Protein 4BJJ (pdb70)

Secondary structure (DSSP, 8-state):
-EE--S-EEEEEEESS--SSHHHHHHTTT-HHHHHHHHHHHHH-GGG---EE-S-TT-TT---EEPEEE----EEEEEETTTTEEEEEEEEEEEEE-TTSGGG---/--B--EEEEEEEESSTT----TT-EEEEE-TTSSS-EEEETTEEEEEEEE--SSEEEEEE-S---EEE-S-EEEEEEE----S--

Nearest PDB structures (foldseek):
  4bjj-assembly1_A  TM=1.010E+00  e=3.260E-22  Schizosaccharomyces pombe
  6ywy-assembly1_M  TM=6.286E-01  e=6.650E+00  Neurospora crassa
  7oar-assembly1_A  TM=3.385E-01  e=3.057E+00  Thermus oshimai
  7bil-assembly1_A  TM=3.012E-01  e=1.942E+00  Thermus oshimai JL-2
  4bjj-assembly1_B  TM=1.012E+00  e=4.076E-16  Schizosaccharomyces pombe

Structure (mmCIF, N/CA/C/O backbone):
data_4BJJ
#
_entry.id   4BJJ
#
_cell.length_a   85.245
_cell.length_b   85.245
_cell.length_c   154.108
_cell.angle_alpha   90.00
_cell.angle_beta   90.00
_cell.angle_gamma   120.00
#
_symmetry.space_group_name_H-M   'P 63 2 2'
#
loop_
_entity.id
_entity.type
_entity.pdbx_description
1 polymer 'TRANSCRIPTION FACTOR TAU SUBUNIT SFC1'
2 polymer 'TRANSCRIPTION FACTOR TAU SUBUNIT SFC7'
3 non-polymer 'MERCURY (II) ION'
4 water water
#
loop_
_atom_site.group_PDB
_atom_site.id
_atom_site.type_symbol
_atom_site.label_atom_id
_atom_site.label_alt_id
_atom_site.label_comp_id
_atom_site.label_asym_id
_atom_site.label_entity_id
_atom_site.label_seq_id
_atom_site.pdbx_PDB_ins_code
_atom_site.Cartn_x
_atom_site.Cartn_y
_atom_site.Cartn_z
_atom_site.occupancy
_atom_site.B_iso_or_equiv
_atom_site.auth_seq_id
_atom_site.auth_comp_id
_atom_site.auth_asym_id
_atom_site.auth_atom_id
_atom_site.pdbx_PDB_model_num
ATOM 1 N N . SER A 1 5 ? 7.324 20.904 5.468 1.00 73.90 3 SER A N 1
ATOM 2 C CA . SER A 1 5 ? 7.891 21.339 6.741 1.00 76.22 3 SER A CA 1
ATOM 3 C C . SER A 1 5 ? 7.537 20.397 7.889 1.00 81.54 3 SER A C 1
ATOM 4 O O . SER A 1 5 ? 6.721 19.477 7.751 1.00 86.06 3 SER A O 1
ATOM 11 N N . LEU A 1 6 ? 8.144 20.674 9.036 1.00 78.31 4 LEU A N 1
ATOM 12 C CA . LEU A 1 6 ? 8.102 19.795 10.186 1.00 65.55 4 LEU A CA 1
ATOM 13 C C . LEU A 1 6 ? 8.484 20.647 11.368 1.00 58.96 4 LEU A C 1
ATOM 14 O O . LEU A 1 6 ? 9.237 21.593 11.220 1.00 66.11 4 LEU A O 1
ATOM 30 N N . LYS A 1 7 ? 7.961 20.341 12.541 1.00 51.88 5 LYS A N 1
ATOM 31 C CA . LYS A 1 7 ? 8.333 21.098 13.728 1.00 54.32 5 LYS A CA 1
ATOM 32 C C . LYS A 1 7 ? 9.378 20.342 14.548 1.00 49.20 5 LYS A C 1
ATOM 33 O O . LYS A 1 7 ? 9.291 19.133 14.675 1.00 48.54 5 LYS A O 1
ATOM 52 N N . ILE A 1 8 ? 10.378 21.053 15.072 1.00 51.65 6 ILE A N 1
ATOM 53 C CA . ILE A 1 8 ? 11.398 20.453 15.955 1.00 45.18 6 ILE A CA 1
ATOM 54 C C . ILE A 1 8 ? 10.729 19.815 17.167 1.00 45.92 6 ILE A C 1
ATOM 55 O O . ILE A 1 8 ? 9.957 20.463 17.879 1.00 47.88 6 ILE A O 1
ATOM 71 N N . SER A 1 9 ? 11.055 18.548 17.399 1.00 50.59 7 SER A N 1
ATOM 72 C CA . SER A 1 9 ? 10.497 17.771 18.502 1.00 48.23 7 SER A CA 1
ATOM 73 C C . SER A 1 9 ? 10.989 18.180 19.899 1.00 51.06 7 SER A C 1
ATOM 74 O O . SER A 1 9 ? 11.781 19.111 20.065 1.00 56.79 7 SER A O 1
ATOM 82 N N . ASP A 1 10 ? 10.473 17.447 20.884 1.00 49.52 8 ASP A N 1
ATOM 83 C CA . ASP A 1 10 ? 10.795 17.565 22.307 1.00 54.18 8 ASP A CA 1
ATOM 84 C C . ASP A 1 10 ? 11.986 16.749 22.733 1.00 49.38 8 ASP A C 1
ATOM 85 O O . ASP A 1 10 ? 12.484 16.917 23.832 1.00 50.71 8 ASP A O 1
ATOM 94 N N . ASN A 1 11 ? 12.394 15.814 21.899 1.00 45.11 9 ASN A N 1
ATOM 95 C CA . ASN A 1 11 ? 13.464 14.919 22.266 1.00 45.80 9 ASN A CA 1
ATOM 96 C C . ASN A 1 11 ? 14.766 15.686 22.397 1.00 48.09 9 ASN A C 1
ATOM 97 O O . ASN A 1 11 ? 15.026 16.630 21.647 1.00 46.76 9 ASN A O 1
ATOM 108 N N . GLU A 1 12 ? 15.587 15.268 23.348 1.00 42.47 10 GLU A N 1
ATOM 109 C CA . GLU A 1 12 ? 16.856 15.912 23.579 1.00 38.31 10 GLU A CA 1
ATOM 110 C C . GLU A 1 12 ? 17.979 14.903 23.760 1.00 41.41 10 GLU A C 1
ATOM 111 O O . GLU A 1 12 ? 17.754 13.767 24.158 1.00 42.31 10 GLU A O 1
ATOM 123 N N . TYR A 1 13 ? 19.201 15.332 23.453 1.00 41.84 11 TYR A N 1
ATOM 124 C CA . TYR A 1 13 ? 20.361 14.454 23.513 1.00 37.34 11 TYR A CA 1
ATOM 125 C C . TYR A 1 13 ? 21.574 15.165 24.071 1.00 35.11 11 TYR A C 1
ATOM 126 O O . TYR A 1 13 ? 21.647 16.394 24.046 1.00 29.42 11 TYR A O 1
ATOM 144 N N . ALA A 1 14 ? 22.536 14.372 24.540 1.00 34.26 12 ALA A N 1
ATOM 145 C CA . ALA A 1 14 ? 23.888 14.863 24.789 1.00 38.95 12 ALA A CA 1
ATOM 146 C C . ALA A 1 14 ? 24.831 14.367 23.697 1.00 39.18 12 ALA A C 1
ATOM 147 O O . ALA A 1 14 ? 24.639 13.297 23.134 1.00 37.97 12 ALA A O 1
ATOM 154 N N . LEU A 1 15 ? 25.884 15.115 23.429 1.00 39.40 13 LEU A N 1
ATOM 155 C CA . LEU A 1 15 ? 26.777 14.749 22.338 1.00 39.15 13 LEU A CA 1
ATOM 156 C C . LEU A 1 15 ? 28.186 14.691 22.860 1.00 35.66 13 LEU A C 1
ATOM 157 O O . LEU A 1 15 ? 28.636 15.603 23.511 1.00 37.98 13 LEU A O 1
ATOM 173 N N . ILE A 1 16 ? 28.868 13.595 22.573 1.00 33.35 14 ILE A N 1
ATOM 174 C CA . ILE A 1 16 ? 30.249 13.434 22.934 1.00 33.53 14 ILE A CA 1
ATOM 175 C C . ILE A 1 16 ? 31.105 13.486 21.679 1.00 33.48 14 ILE A C 1
ATOM 176 O O . ILE A 1 16 ? 31.014 12.616 20.821 1.00 36.53 14 ILE A O 1
ATOM 192 N N . GLU A 1 17 ? 31.952 14.500 21.578 1.00 35.81 15 GLU A N 1
ATOM 193 C CA . GLU A 1 17 ? 32.851 14.623 20.425 1.00 35.39 15 GLU A CA 1
ATOM 194 C C . GLU A 1 17 ? 34.182 13.950 20.711 1.00 38.96 15 GLU A C 1
ATOM 195 O O . GLU A 1 17 ? 35.114 14.571 21.207 1.00 39.80 15 GLU A O 1
ATOM 207 N N . HIS A 1 18 ? 34.257 12.671 20.364 1.00 38.88 16 HIS A N 1
ATOM 208 C CA . HIS A 1 18 ? 35.415 11.830 20.632 1.00 37.52 16 HIS A CA 1
ATOM 209 C C . HIS A 1 18 ? 36.427 11.969 19.469 1.00 44.44 16 HIS A C 1
ATOM 210 O O . HIS A 1 18 ? 36.043 12.120 18.316 1.00 47.16 16 HIS A O 1
ATOM 225 N N . PRO A 1 19 ? 37.730 11.960 19.766 1.00 44.51 17 PRO A N 1
ATOM 226 C CA . PRO A 1 19 ? 38.741 12.206 18.722 1.00 43.36 17 PRO A CA 1
ATOM 227 C C . PRO A 1 19 ? 39.287 10.964 18.035 1.00 47.12 17 PRO A C 1
ATOM 228 O O . PRO A 1 19 ? 39.993 11.075 17.040 1.00 50.68 17 PRO A O 1
ATOM 239 N N . GLY A 1 20 ? 39.004 9.799 18.594 1.00 49.95 18 GLY A N 1
ATOM 240 C CA . GLY A 1 20 ? 39.333 8.526 17.965 1.00 48.23 18 GLY A CA 1
ATOM 241 C C . GLY A 1 20 ? 38.219 7.809 17.211 1.00 45.41 18 GLY A C 1
ATOM 242 O O . GLY A 1 20 ? 37.283 8.418 16.739 1.00 44.70 18 GLY A O 1
ATOM 246 N N . PHE A 1 21 ? 38.336 6.489 17.124 1.00 45.94 19 PHE A N 1
ATOM 247 C CA . PHE A 1 21 ? 37.569 5.715 16.168 1.00 49.55 19 PHE A CA 1
ATOM 248 C C . PHE A 1 21 ? 37.009 4.440 16.736 1.00 53.47 19 PHE A C 1
ATOM 249 O O . PHE A 1 21 ? 37.612 3.792 17.594 1.00 51.25 19 PHE A O 1
ATOM 266 N N . ALA A 1 22 ? 35.845 4.078 16.220 1.00 54.45 20 ALA A N 1
ATOM 267 C CA . ALA A 1 22 ? 35.061 2.983 16.770 1.00 63.11 20 ALA A CA 1
ATOM 268 C C . ALA A 1 22 ? 35.290 1.609 16.114 1.00 69.89 20 ALA A C 1
ATOM 269 O O . ALA A 1 22 ? 34.400 0.770 16.157 1.00 77.56 20 ALA A O 1
ATOM 276 N N . ASN A 1 23 ? 36.469 1.354 15.548 1.00 65.87 21 ASN A N 1
ATOM 277 C CA . ASN A 1 23 ? 36.700 0.082 14.849 1.00 72.98 21 ASN A CA 1
ATOM 278 C C . ASN A 1 23 ? 36.568 -1.087 15.819 1.00 73.20 21 ASN A C 1
ATOM 279 O O . ASN A 1 23 ? 36.034 -2.142 15.468 1.00 76.50 21 ASN A O 1
ATOM 290 N N . ASN A 1 24 ? 37.054 -0.871 17.039 1.00 61.13 22 ASN A N 1
ATOM 291 C CA . ASN A 1 24 ? 36.897 -1.811 18.130 1.00 59.05 22 ASN A CA 1
ATOM 292 C C . ASN A 1 24 ? 35.941 -1.202 19.156 1.00 61.37 22 ASN A C 1
ATOM 293 O O . ASN A 1 24 ? 36.357 -0.439 20.028 1.00 62.98 22 ASN A O 1
ATOM 304 N N . LYS A 1 25 ? 34.665 -1.547 19.041 1.00 64.14 23 LYS A N 1
ATOM 305 C CA . LYS A 1 25 ? 33.598 -0.892 19.794 1.00 69.37 23 LYS A CA 1
ATOM 306 C C . LYS A 1 25 ? 33.824 -0.909 21.306 1.00 65.71 23 LYS A C 1
ATOM 307 O O . LYS A 1 25 ? 33.709 0.126 21.980 1.00 58.68 23 LYS A O 1
ATOM 326 N N . ASP A 1 26 ? 34.148 -2.088 21.822 1.00 66.63 24 ASP A N 1
ATOM 327 C CA . ASP A 1 26 ? 34.386 -2.264 23.241 1.00 59.82 24 ASP A CA 1
ATOM 328 C C . ASP A 1 26 ? 35.542 -1.396 23.712 1.00 61.30 24 ASP A C 1
ATOM 329 O O . ASP A 1 26 ? 35.400 -0.638 24.669 1.00 65.55 24 ASP A O 1
ATOM 338 N N . ALA A 1 27 ? 36.678 -1.494 23.030 1.00 64.03 25 ALA A N 1
ATOM 339 C CA . ALA A 1 27 ? 37.819 -0.637 23.334 1.00 58.07 25 ALA A CA 1
ATOM 340 C C . ALA A 1 27 ? 37.422 0.824 23.234 1.00 57.31 25 ALA A C 1
ATOM 341 O O . ALA A 1 27 ? 37.810 1.625 24.073 1.00 56.55 25 ALA A O 1
ATOM 348 N N . PHE A 1 28 ? 36.637 1.154 22.209 1.00 48.00 26 PHE A N 1
ATOM 349 C CA . PHE A 1 28 ? 36.231 2.526 21.967 1.00 44.16 26 PHE A CA 1
ATOM 350 C C . PHE A 1 28 ? 35.424 3.086 23.128 1.00 47.71 26 PHE A C 1
ATOM 351 O O . PHE A 1 28 ? 35.735 4.162 23.615 1.00 45.53 26 PHE A O 1
ATOM 368 N N . PHE A 1 29 ? 34.394 2.364 23.559 1.00 52.55 27 PHE A N 1
ATOM 369 C CA . PHE A 1 29 ? 33.548 2.806 24.666 1.00 51.14 27 PHE A CA 1
ATOM 370 C C . PHE A 1 29 ? 34.309 2.820 25.973 1.00 49.00 27 PHE A C 1
ATOM 371 O O . PHE A 1 29 ? 34.046 3.633 26.852 1.00 50.76 27 PHE A O 1
ATOM 388 N N . GLN A 1 30 ? 35.246 1.901 26.092 1.00 41.64 28 GLN A N 1
ATOM 389 C CA . GLN A 1 30 ? 36.065 1.810 27.279 1.00 40.40 28 GLN A CA 1
ATOM 390 C C . GLN A 1 30 ? 36.937 3.063 27.474 1.00 45.41 28 GLN A C 1
ATOM 391 O O . GLN A 1 30 ? 37.255 3.427 28.621 1.00 46.19 28 GLN A O 1
ATOM 405 N N . THR A 1 31 ? 37.272 3.769 26.386 1.00 43.52 29 THR A N 1
ATOM 406 C CA . THR A 1 31 ? 38.105 4.969 26.528 1.00 43.46 29 THR A CA 1
ATOM 407 C C . THR A 1 31 ? 37.415 6.058 27.354 1.00 39.94 29 THR A C 1
ATOM 408 O O . THR A 1 31 ? 38.067 6.990 27.848 1.00 40.87 29 THR A O 1
ATOM 419 N N . LEU A 1 32 ? 36.096 5.940 27.464 1.00 39.03 30 LEU A N 1
ATOM 420 C CA . LEU A 1 32 ? 35.274 6.868 28.237 1.00 38.40 30 LEU A CA 1
ATOM 421 C C . LEU A 1 32 ? 34.772 6.194 29.508 1.00 42.90 30 LEU A C 1
ATOM 422 O O . LEU A 1 32 ? 33.956 6.743 30.221 1.00 49.45 30 LEU A O 1
ATOM 438 N N . GLY A 1 33 ? 35.264 4.991 29.772 1.00 49.09 31 GLY A N 1
ATOM 439 C CA . GLY A 1 33 ? 34.963 4.296 31.001 1.00 47.17 31 GLY A CA 1
ATOM 440 C C . GLY A 1 33 ? 33.912 3.227 30.840 1.00 51.74 31 GLY A C 1
ATOM 441 O O . GLY A 1 33 ? 33.481 2.633 31.823 1.00 52.64 31 GLY A O 1
ATOM 445 N N . GLY A 1 34 ? 33.489 2.983 29.604 1.00 50.71 32 GLY A N 1
ATOM 446 C CA . GLY A 1 34 ? 32.481 1.969 29.323 1.00 46.70 32 GLY A CA 1
ATOM 447 C C . GLY A 1 34 ? 31.108 2.564 29.078 1.00 49.68 32 GLY A C 1
ATOM 448 O O . GLY A 1 34 ? 30.895 3.752 29.287 1.00 54.25 32 GLY A O 1
ATOM 452 N N . VAL A 1 35 ? 30.178 1.733 28.621 1.00 49.47 33 VAL A N 1
ATOM 453 C CA . VAL A 1 35 ? 28.866 2.200 28.218 1.00 51.29 33 VAL A CA 1
ATOM 454 C C . VAL A 1 35 ? 28.108 2.802 29.393 1.00 59.53 33 VAL A C 1
ATOM 455 O O . VAL A 1 35 ? 27.400 3.796 29.234 1.00 65.11 33 VAL A O 1
ATOM 468 N N . GLN A 1 36 ? 28.261 2.212 30.573 1.00 56.63 34 GLN A N 1
ATOM 469 C CA . GLN A 1 36 ? 27.522 2.692 31.734 1.00 62.29 34 GLN A CA 1
ATOM 470 C C . GLN A 1 36 ? 28.047 4.027 32.186 1.00 51.32 34 GLN A C 1
ATOM 471 O O . GLN A 1 36 ? 27.296 4.880 32.608 1.00 52.94 34 GLN A O 1
ATOM 485 N N . SER A 1 37 ? 29.346 4.208 32.081 1.00 47.21 35 SER A N 1
ATOM 486 C CA . SER A 1 37 ? 29.962 5.479 32.428 1.00 47.13 35 SER A CA 1
ATOM 487 C C . SER A 1 37 ? 29.469 6.604 31.483 1.00 48.49 35 SER A C 1
ATOM 488 O O . SER A 1 37 ? 29.251 7.744 31.907 1.00 46.36 35 SER A O 1
ATOM 496 N N . ILE A 1 38 ? 29.259 6.268 30.210 1.00 48.00 36 ILE A N 1
ATOM 497 C CA . ILE A 1 38 ? 28.753 7.222 29.221 1.00 43.20 36 ILE A CA 1
ATOM 498 C C . ILE A 1 38 ? 27.330 7.657 29.557 1.00 42.41 36 ILE A C 1
ATOM 499 O O . ILE A 1 38 ? 27.002 8.836 29.516 1.00 41.52 36 ILE A O 1
ATOM 515 N N . GLN A 1 39 ? 26.496 6.693 29.908 1.00 39.66 37 GLN A N 1
ATOM 516 C CA . GLN A 1 39 ? 25.116 6.963 30.315 1.00 43.58 37 GLN A CA 1
ATOM 517 C C . GLN A 1 39 ? 24.994 7.744 31.634 1.00 44.28 37 GLN A C 1
ATOM 518 O O . GLN A 1 39 ? 24.140 8.606 31.793 1.00 49.39 37 GLN A O 1
ATOM 532 N N . LYS A 1 40 ? 25.872 7.451 32.567 1.00 40.11 38 LYS A N 1
ATOM 533 C CA . LYS A 1 40 ? 25.951 8.194 33.809 1.00 43.00 38 LYS A CA 1
ATOM 534 C C . LYS A 1 40 ? 26.338 9.643 33.502 1.00 38.13 38 LYS A C 1
ATOM 535 O O . LYS A 1 40 ? 25.730 10.565 34.000 1.00 37.23 38 LYS A O 1
ATOM 554 N N . ALA A 1 41 ? 27.343 9.834 32.652 1.00 41.37 39 ALA A N 1
ATOM 555 C CA . ALA A 1 41 ? 27.749 11.174 32.233 1.00 38.82 39 ALA A CA 1
ATOM 556 C C . ALA A 1 41 ? 26.621 11.944 31.538 1.00 41.55 39 ALA A C 1
ATOM 557 O O . ALA A 1 41 ? 26.378 13.107 31.849 1.00 45.78 39 ALA A O 1
ATOM 564 N N . CYS A 1 42 ? 25.885 11.298 30.651 1.00 43.58 40 CYS A N 1
ATOM 565 C CA . CYS A 1 42 ? 24.754 11.972 30.012 1.00 42.63 40 CYS A CA 1
ATOM 566 C C . CYS A 1 42 ? 23.624 12.306 31.000 1.00 41.20 40 CYS A C 1
ATOM 567 O O . CYS A 1 42 ? 23.040 13.393 30.951 1.00 41.65 40 CYS A O 1
ATOM 574 N N . GLN A 1 43 ? 23.276 11.370 31.860 1.00 35.42 41 GLN A N 1
ATOM 575 C CA . GLN A 1 43 ? 22.245 11.617 32.829 1.00 36.29 41 GLN A CA 1
ATOM 576 C C . GLN A 1 43 ? 22.590 12.823 33.774 1.00 45.39 41 GLN A C 1
ATOM 577 O O . GLN A 1 43 ? 21.726 13.648 34.078 1.00 49.91 41 GLN A O 1
ATOM 591 N N . THR A 1 44 ? 23.826 12.904 34.257 1.00 37.69 42 THR A N 1
ATOM 592 C CA . THR A 1 44 ? 24.236 14.037 35.074 1.00 36.68 42 THR A CA 1
ATOM 593 C C . THR A 1 44 ? 24.063 15.345 34.306 1.00 50.96 42 THR A C 1
ATOM 594 O O . THR A 1 44 ? 23.634 16.350 34.879 1.00 47.39 42 THR A O 1
ATOM 605 N N . SER A 1 45 ? 24.378 15.330 33.005 1.00 47.20 43 SER A N 1
ATOM 606 C CA . SER A 1 45 ? 24.306 16.563 32.208 1.00 41.84 43 SER A CA 1
ATOM 607 C C . SER A 1 45 ? 22.882 17.121 32.137 1.00 42.44 43 SER A C 1
ATOM 608 O O . SER A 1 45 ? 22.696 18.336 31.975 1.00 45.03 43 SER A O 1
ATOM 616 N N . PHE A 1 46 ? 21.888 16.250 32.314 1.00 39.96 44 PHE A N 1
ATOM 617 C CA . PHE A 1 46 ? 20.490 16.662 32.297 1.00 40.88 44 PHE A CA 1
ATOM 618 C C . PHE A 1 46 ? 19.912 16.931 33.679 1.00 50.42 44 PHE A C 1
ATOM 619 O O . PHE A 1 46 ? 19.061 17.798 33.839 1.00 53.68 44 PHE A O 1
ATOM 636 N N . GLN A 1 47 ? 20.383 16.196 34.674 1.00 50.39 45 GLN A N 1
ATOM 637 C CA . GLN A 1 47 ? 19.912 16.371 36.032 1.00 46.62 45 GLN A CA 1
ATOM 638 C C . GLN A 1 47 ? 20.588 17.518 36.738 1.00 47.74 45 GLN A C 1
ATOM 639 O O . GLN A 1 47 ? 19.954 18.218 37.521 1.00 49.27 45 GLN A O 1
ATOM 653 N N . ASN A 1 48 ? 21.869 17.704 36.449 1.00 47.13 46 ASN A N 1
ATOM 654 C CA . ASN A 1 48 ? 22.673 18.725 37.088 1.00 44.80 46 ASN A CA 1
ATOM 655 C C . ASN A 1 48 ? 23.768 19.246 36.136 1.00 48.82 46 ASN A C 1
ATOM 656 O O . ASN A 1 48 ? 24.955 19.000 36.341 1.00 43.07 46 ASN A O 1
ATOM 667 N N . PRO A 1 49 ? 23.363 19.983 35.086 1.00 52.47 47 PRO A N 1
ATOM 668 C CA . PRO A 1 49 ? 24.255 20.435 33.995 1.00 53.59 47 PRO A CA 1
ATOM 669 C C . PRO A 1 49 ? 25.618 20.986 34.447 1.00 47.93 47 PRO A C 1
ATOM 670 O O . PRO A 1 49 ? 26.653 20.616 33.900 1.00 48.99 47 PRO A O 1
ATOM 681 N N . ALA A 1 50 ? 25.607 21.835 35.460 1.00 45.53 48 ALA A N 1
ATOM 682 C CA . ALA A 1 50 ? 26.816 22.463 35.969 1.00 43.64 48 ALA A CA 1
ATOM 683 C C . ALA A 1 50 ? 27.888 21.482 36.461 1.00 45.24 48 ALA A C 1
ATOM 684 O O . ALA A 1 50 ? 29.059 21.842 36.584 1.00 47.69 48 ALA A O 1
ATOM 691 N N . ALA A 1 51 ? 27.473 20.256 36.761 1.00 44.35 49 ALA A N 1
ATOM 692 C CA . ALA A 1 51 ? 28.341 19.234 37.341 1.00 38.95 49 ALA A CA 1
ATOM 693 C C . ALA A 1 51 ? 28.841 18.226 36.315 1.00 42.68 49 ALA A C 1
ATOM 694 O O . ALA A 1 51 ? 29.635 17.341 36.650 1.00 44.90 49 ALA A O 1
ATOM 701 N N . ALA A 1 52 ? 28.340 18.338 35.089 1.00 50.28 50 ALA A N 1
ATOM 702 C CA . ALA A 1 52 ? 28.661 17.396 34.024 1.00 47.19 50 ALA A CA 1
ATOM 703 C C . ALA A 1 52 ? 30.159 17.220 33.860 1.00 41.87 50 ALA A C 1
ATOM 704 O O . ALA A 1 52 ? 30.917 18.164 33.920 1.00 44.76 50 ALA A O 1
ATOM 711 N N . LEU A 1 53 ? 30.559 15.991 33.607 1.00 44.94 51 LEU A N 1
ATOM 712 C CA . LEU A 1 53 ? 31.949 15.598 33.696 1.00 46.62 51 LEU A CA 1
ATOM 713 C C . LEU A 1 53 ? 32.133 14.308 32.891 1.00 40.26 51 LEU A C 1
ATOM 714 O O . LEU A 1 53 ? 31.316 13.407 32.943 1.00 39.88 51 LEU A O 1
ATOM 730 N N . LEU A 1 54 ? 33.233 14.208 32.173 1.00 44.63 52 LEU A N 1
ATOM 731 C CA . LEU A 1 54 ? 33.563 12.981 31.485 1.00 40.04 52 LEU A CA 1
ATOM 732 C C . LEU A 1 54 ? 35.057 12.965 31.205 1.00 42.32 52 LEU A C 1
ATOM 733 O O . LEU A 1 54 ? 35.652 13.977 30.853 1.00 44.11 52 LEU A O 1
ATOM 749 N N . GLU A 1 55 ? 35.649 11.793 31.344 1.00 39.79 53 GLU A N 1
ATOM 750 C CA . GLU A 1 55 ? 37.081 11.632 31.220 1.00 41.12 53 GLU A CA 1
ATOM 751 C C . GLU A 1 55 ? 37.450 10.680 30.059 1.00 41.14 53 GLU A C 1
ATOM 752 O O . GLU A 1 55 ? 36.795 9.670 29.843 1.00 38.09 53 GLU A O 1
ATOM 764 N N . LEU A 1 56 ? 38.491 11.033 29.309 1.00 39.40 54 LEU A N 1
ATOM 765 C CA . LEU A 1 56 ? 38.923 10.249 28.160 1.00 37.80 54 LEU A CA 1
ATOM 766 C C . LEU A 1 56 ? 40.315 9.671 28.375 1.00 42.63 54 LEU A C 1
ATOM 767 O O . LEU A 1 56 ? 41.268 10.371 28.762 1.00 42.87 54 LEU A O 1
ATOM 783 N N . ASN A 1 57 ? 40.412 8.381 28.105 1.00 41.47 55 ASN A N 1
ATOM 784 C CA . ASN A 1 57 ? 41.667 7.650 28.213 1.00 42.49 55 ASN A CA 1
ATOM 785 C C . ASN A 1 57 ? 41.914 6.801 26.960 1.00 42.99 55 ASN A C 1
ATOM 786 O O . ASN A 1 57 ? 41.458 5.662 26.872 1.00 45.69 55 ASN A O 1
ATOM 797 N N . LEU A 1 58 ? 42.618 7.371 25.990 1.00 42.92 56 LEU A N 1
ATOM 798 C CA . LEU A 1 58 ? 42.861 6.708 24.705 1.00 41.68 56 LEU A CA 1
ATOM 799 C C . LEU A 1 58 ? 43.896 5.601 24.740 1.00 46.36 56 LEU A C 1
ATOM 800 O O . LEU A 1 58 ? 43.847 4.692 23.917 1.00 51.21 56 LEU A O 1
ATOM 816 N N . ARG A 1 59 ? 44.847 5.689 25.667 1.00 46.19 57 ARG A N 1
ATOM 817 C CA . ARG A 1 59 ? 45.922 4.713 25.764 1.00 34.97 57 ARG A CA 1
ATOM 818 C C . ARG A 1 59 ? 46.018 4.145 27.178 1.00 37.93 57 ARG A C 1
ATOM 819 O O . ARG A 1 59 ? 46.946 4.467 27.898 1.00 35.02 57 ARG A O 1
ATOM 840 N N . PRO A 1 60 ? 45.079 3.258 27.550 1.00 39.40 58 PRO A N 1
ATOM 841 C CA . PRO A 1 60 ? 44.957 2.670 28.899 1.00 39.19 58 PRO A CA 1
ATOM 842 C C . PRO A 1 60 ? 46.199 1.931 29.437 1.00 46.40 58 PRO A C 1
ATOM 843 O O . PRO A 1 60 ? 46.467 2.033 30.629 1.00 47.47 58 PRO A O 1
ATOM 854 N N . LYS A 1 61 ? 46.933 1.210 28.597 1.00 47.98 59 LYS A N 1
ATOM 855 C CA . LYS A 1 61 ? 48.111 0.454 29.040 1.00 41.88 59 LYS A CA 1
ATOM 856 C C . LYS A 1 61 ? 49.454 1.211 28.969 1.00 47.29 59 LYS A C 1
ATOM 857 O O . LYS A 1 61 ? 50.516 0.607 29.076 1.00 51.14 59 LYS A O 1
ATOM 876 N N . ASP A 1 62 ? 49.415 2.529 28.800 1.00 43.49 60 ASP A N 1
ATOM 877 C CA . ASP A 1 62 ? 50.630 3.316 28.588 1.00 37.60 60 ASP A CA 1
ATOM 878 C C . ASP A 1 62 ? 50.871 4.260 29.779 1.00 40.17 60 ASP A C 1
ATOM 879 O O . ASP A 1 62 ? 50.153 5.236 29.941 1.00 43.17 60 ASP A O 1
ATOM 888 N N . LYS A 1 63 ? 51.898 4.000 30.580 1.00 40.87 61 LYS A N 1
ATOM 889 C CA . LYS A 1 63 ? 52.132 4.797 31.802 1.00 42.22 61 LYS A CA 1
ATOM 890 C C . LYS A 1 63 ? 52.411 6.297 31.593 1.00 40.53 61 LYS A C 1
ATOM 891 O O . LYS A 1 63 ? 52.346 7.076 32.526 1.00 4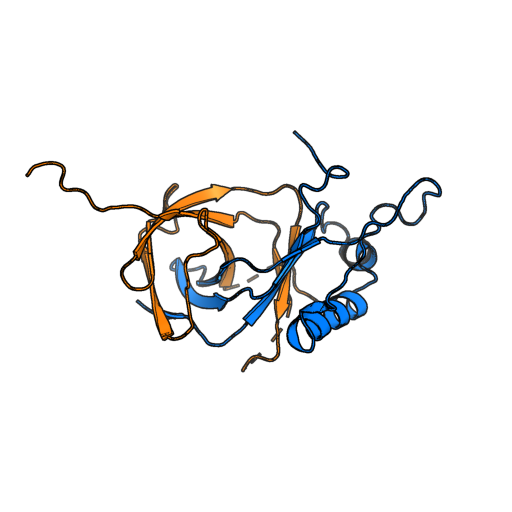6.00 61 LYS A O 1
ATOM 910 N N . TYR A 1 64 ? 52.752 6.713 30.389 1.00 39.80 62 TYR A N 1
ATOM 911 C CA . TYR A 1 64 ? 52.973 8.139 30.140 1.00 41.59 62 TYR A CA 1
ATOM 912 C C . TYR A 1 64 ? 51.691 8.866 29.753 1.00 42.90 62 TYR A C 1
ATOM 913 O O . TYR A 1 64 ? 51.703 10.088 29.616 1.00 40.85 62 TYR A O 1
ATOM 931 N N . HIS A 1 65 ? 50.587 8.133 29.589 1.00 38.06 63 HIS A N 1
ATOM 932 C CA . HIS A 1 65 ? 49.350 8.752 29.123 1.00 41.09 63 HIS A CA 1
ATOM 933 C C . HIS A 1 65 ? 48.597 9.477 30.226 1.00 43.13 63 HIS A C 1
ATOM 934 O O . HIS A 1 65 ? 48.361 8.908 31.273 1.00 47.87 63 HIS A O 1
ATOM 949 N N . HIS A 1 66 ? 48.235 10.735 29.973 1.00 51.4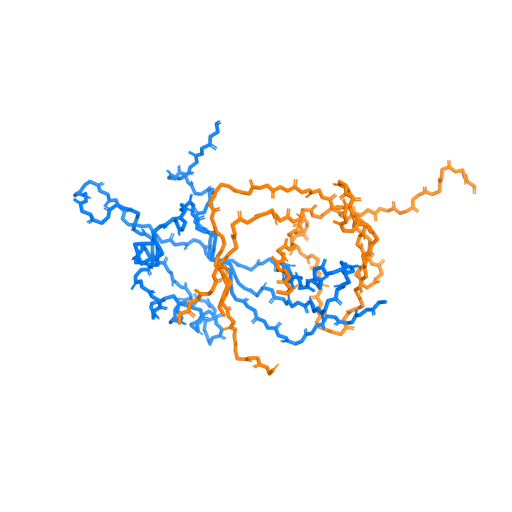4 64 HIS A N 1
ATOM 950 C CA . HIS A 1 66 ? 47.431 11.551 30.899 1.00 57.72 64 HIS A CA 1
ATOM 951 C C . HIS A 1 66 ? 45.948 11.505 30.479 1.00 53.05 64 HIS A C 1
ATOM 952 O O . HIS A 1 66 ? 45.579 12.143 29.509 1.00 47.79 64 HIS A O 1
ATOM 967 N N . PRO A 1 67 ? 45.094 10.758 31.197 1.00 48.86 65 PRO A N 1
ATOM 968 C CA . PRO A 1 67 ? 43.645 10.940 31.005 1.00 43.98 65 PRO A CA 1
ATOM 969 C C . PRO A 1 67 ? 43.189 12.412 31.017 1.00 43.79 65 PRO A C 1
ATOM 970 O O . PRO A 1 67 ? 43.714 13.234 31.747 1.00 44.84 65 PRO A O 1
ATOM 981 N N . VAL A 1 68 ? 42.203 12.732 30.191 1.00 45.01 66 VAL A N 1
ATOM 982 C CA . VAL A 1 68 ? 41.808 14.111 29.958 1.00 42.65 66 VAL A CA 1
ATOM 983 C C . VAL A 1 68 ? 40.326 14.284 30.260 1.00 42.63 66 VAL A C 1
ATOM 984 O O . VAL A 1 68 ? 39.514 13.447 29.885 1.00 47.60 66 VAL A O 1
ATOM 997 N N . GLN A 1 69 ? 39.982 15.397 30.895 1.00 37.32 67 GLN A N 1
ATOM 998 C CA . GLN A 1 69 ? 38.593 15.770 31.135 1.00 37.44 67 GLN A CA 1
ATOM 999 C C . GLN A 1 69 ? 38.025 16.584 29.972 1.00 41.93 67 GLN A C 1
ATOM 1000 O O . GLN A 1 69 ? 38.704 17.450 29.428 1.00 45.53 67 GLN A O 1
ATOM 1014 N N . ALA A 1 70 ? 36.785 16.299 29.583 1.00 39.81 68 ALA A N 1
ATOM 1015 C CA . ALA A 1 70 ? 36.113 17.068 28.549 1.00 39.38 68 ALA A CA 1
ATOM 1016 C C . ALA A 1 70 ? 35.812 18.468 29.007 1.00 43.28 68 ALA A C 1
ATOM 1017 O O . ALA A 1 70 ? 35.506 18.690 30.167 1.00 42.99 68 ALA A O 1
ATOM 1024 N N . ARG A 1 71 ? 35.846 19.391 28.059 1.00 40.09 69 ARG A N 1
ATOM 1025 C CA . ARG A 1 71 ? 35.213 20.672 28.203 1.00 44.49 69 ARG A CA 1
ATOM 1026 C C . ARG A 1 71 ? 33.744 20.475 27.860 1.00 43.63 69 ARG A C 1
ATOM 1027 O O . ARG A 1 71 ? 33.411 19.915 26.829 1.00 46.69 69 ARG A O 1
ATOM 1048 N N . VAL A 1 72 ? 32.868 20.925 28.750 1.00 41.33 70 VAL A N 1
ATOM 1049 C CA . VAL A 1 72 ? 31.444 20.733 28.585 1.00 40.42 70 VAL A CA 1
ATOM 1050 C C . VAL A 1 72 ? 30.810 22.063 28.209 1.00 45.24 70 VAL A C 1
ATOM 1051 O O . VAL A 1 72 ? 31.081 23.087 28.841 1.00 44.17 70 VAL A O 1
ATOM 1064 N N . GLN A 1 73 ? 29.980 22.056 27.173 1.00 34.28 71 GLN A N 1
ATOM 1065 C CA . GLN A 1 73 ? 29.339 23.279 26.766 1.00 35.02 71 GLN A CA 1
ATOM 1066 C C . GLN A 1 73 ? 28.017 23.008 26.073 1.00 32.58 71 GLN A C 1
ATOM 1067 O O . GLN A 1 73 ? 27.749 21.896 25.648 1.00 35.71 71 GLN A O 1
ATOM 1081 N N . SER A 1 74 ? 27.166 24.020 26.000 1.00 37.19 72 SER A N 1
ATOM 1082 C CA . SER A 1 74 ? 25.987 23.924 25.146 1.00 37.01 72 SER A CA 1
ATOM 1083 C C . SER A 1 74 ? 26.174 24.845 23.956 1.00 41.89 72 SER A C 1
ATOM 1084 O O . SER A 1 74 ? 26.805 25.893 24.060 1.00 41.39 72 SER A O 1
ATOM 1092 N N . ARG A 1 75 ? 25.638 24.415 22.820 1.00 43.41 73 ARG A N 1
ATOM 1093 C CA . ARG A 1 75 ? 25.566 25.226 21.615 1.00 39.87 73 ARG A CA 1
ATOM 1094 C C . ARG A 1 75 ? 24.121 25.147 21.235 1.00 40.34 73 ARG A C 1
ATOM 1095 O O . ARG A 1 75 ? 23.274 25.061 22.112 1.00 39.37 73 ARG A O 1
ATOM 1116 N N . ASN A 1 76 ? 23.827 25.180 19.940 1.00 40.18 74 ASN A N 1
ATOM 1117 C CA . ASN A 1 76 ? 22.471 25.024 19.471 1.00 33.29 74 ASN A CA 1
ATOM 1118 C C . ASN A 1 76 ? 22.412 23.943 18.419 1.00 39.93 74 ASN A C 1
ATOM 1119 O O . ASN A 1 76 ? 21.686 24.049 17.431 1.00 43.23 74 ASN A O 1
ATOM 1130 N N . ASP A 1 77 ? 23.169 22.879 18.646 1.00 38.89 75 ASP A N 1
ATOM 1131 C CA . ASP A 1 77 ? 23.257 21.819 17.667 1.00 38.87 75 ASP A CA 1
ATOM 1132 C C . ASP A 1 77 ? 21.946 21.048 17.612 1.00 40.83 75 ASP A C 1
ATOM 1133 O O . ASP A 1 77 ? 21.211 20.941 18.603 1.00 37.50 75 ASP A O 1
ATOM 1142 N N . LEU A 1 78 ? 21.674 20.483 16.445 1.00 35.95 76 LEU A N 1
ATOM 1143 C CA . LEU A 1 78 ? 20.475 19.707 16.250 1.00 33.66 76 LEU A CA 1
ATOM 1144 C C . LEU A 1 78 ? 20.856 18.355 15.739 1.00 33.07 76 LEU A C 1
ATOM 1145 O O . LEU A 1 78 ? 21.884 18.190 15.097 1.00 40.43 76 LEU A O 1
ATOM 1161 N N . LEU A 1 79 ? 20.019 17.384 16.046 1.00 33.94 77 LEU A N 1
ATOM 1162 C CA . LEU A 1 79 ? 20.187 16.054 15.539 1.00 39.29 77 LEU A CA 1
ATOM 1163 C C . LEU A 1 79 ? 19.049 15.807 14.547 1.00 43.04 77 LEU A C 1
ATOM 1164 O O . LEU A 1 79 ? 17.881 15.907 14.896 1.00 42.32 77 LEU A O 1
ATOM 1180 N N . VAL A 1 80 ? 19.408 15.476 13.316 1.00 37.53 78 VAL A N 1
ATOM 1181 C CA . VAL A 1 80 ? 18.435 15.412 12.240 1.00 39.08 78 VAL A CA 1
ATOM 1182 C C . VAL A 1 80 ? 18.375 14.005 11.699 1.00 44.96 78 VAL A C 1
ATOM 1183 O O . VAL A 1 80 ? 19.365 13.464 11.198 1.00 52.29 78 VAL A O 1
ATOM 1196 N N . THR A 1 81 ? 17.197 13.409 11.829 1.00 43.12 79 THR A N 1
ATOM 1197 C CA . THR A 1 81 ? 16.966 12.052 11.373 1.00 47.38 79 THR A CA 1
ATOM 1198 C C . THR A 1 81 ? 16.280 12.094 10.008 1.00 56.10 79 THR A C 1
ATOM 1199 O O . THR A 1 81 ? 15.205 12.675 9.874 1.00 58.40 79 THR A O 1
ATOM 1210 N N . ILE A 1 82 ? 16.914 11.489 8.999 1.00 57.09 80 ILE A N 1
ATOM 1211 C CA . ILE A 1 82 ? 16.350 11.460 7.656 1.00 59.84 80 ILE A CA 1
ATOM 1212 C C . ILE A 1 82 ? 16.110 10.027 7.192 1.00 68.72 80 ILE A C 1
ATOM 1213 O O . ILE A 1 82 ? 16.925 9.126 7.432 1.00 65.48 80 ILE A O 1
ATOM 1229 N N . LYS A 1 83 ? 14.955 9.829 6.557 1.00 76.15 81 LYS A N 1
ATOM 1230 C CA . LYS A 1 83 ? 14.582 8.539 5.984 1.00 78.02 81 LYS A CA 1
ATOM 1231 C C . LYS A 1 83 ? 15.408 8.330 4.733 1.00 73.01 81 LYS A C 1
ATOM 1232 O O . LYS A 1 83 ? 15.350 9.118 3.797 1.00 69.81 81 LYS A O 1
ATOM 1251 N N . LYS A 1 84 ? 16.199 7.269 4.740 1.00 76.10 82 LYS A N 1
ATOM 1252 C CA . LYS A 1 84 ? 17.242 7.091 3.742 1.00 84.68 82 LYS A CA 1
ATOM 1253 C C . LYS A 1 84 ? 16.684 6.961 2.304 1.00 93.62 82 LYS A C 1
ATOM 1254 O O . LYS A 1 84 ? 17.344 7.373 1.345 1.00 91.91 82 LYS A O 1
ATOM 1273 N N . MET A 1 85 ? 15.466 6.432 2.159 1.00 97.81 83 MET A N 1
ATOM 1274 C CA . MET A 1 85 ? 14.904 6.168 0.830 1.00 100.47 83 MET A CA 1
ATOM 1275 C C . MET A 1 85 ? 14.595 7.440 0.027 1.00 98.47 83 MET A C 1
ATOM 1276 O O . MET A 1 85 ? 14.984 7.534 -1.132 1.00 101.83 83 MET A O 1
ATOM 1290 N N . ASP A 1 86 ? 13.925 8.414 0.641 1.00 88.36 84 ASP A N 1
ATOM 1291 C CA . ASP A 1 86 ? 13.477 9.623 -0.059 1.00 84.83 84 ASP A CA 1
ATOM 1292 C C . ASP A 1 86 ? 14.179 10.884 0.463 1.00 77.96 84 ASP A C 1
ATOM 1293 O O . ASP A 1 86 ? 13.844 12.005 0.062 1.00 70.78 84 ASP A O 1
ATOM 1302 N N . ASN A 1 87 ? 15.160 10.686 1.345 1.00 74.77 85 ASN A N 1
ATOM 1303 C CA . ASN A 1 87 ? 15.852 11.782 2.024 1.00 69.17 85 ASN A CA 1
ATOM 1304 C C . ASN A 1 87 ? 14.913 12.783 2.703 1.00 66.94 85 ASN A C 1
ATOM 1305 O O . ASN A 1 87 ? 15.223 13.966 2.793 1.00 69.60 85 ASN A O 1
ATOM 1316 N N . SER A 1 88 ? 13.769 12.307 3.178 1.00 60.95 86 SER A N 1
ATOM 1317 C CA . SER A 1 88 ? 12.827 13.163 3.906 1.00 63.87 86 SER A CA 1
ATOM 1318 C C . SER A 1 88 ? 13.196 13.255 5.388 1.00 61.60 86 SER A C 1
ATOM 1319 O O . SER A 1 88 ? 13.681 12.286 5.964 1.00 59.42 86 SER A O 1
ATOM 1327 N N . VAL A 1 89 ? 12.942 14.412 5.994 1.00 57.60 87 VAL A N 1
ATOM 1328 C CA . VAL A 1 89 ? 13.233 14.614 7.409 1.00 55.51 87 VAL A CA 1
ATOM 1329 C C . VAL A 1 89 ? 12.186 13.954 8.281 1.00 56.28 87 VAL A C 1
ATOM 1330 O O . VAL A 1 89 ? 11.038 14.369 8.305 1.00 60.59 87 VAL A O 1
ATOM 1343 N N . GLN A 1 90 ? 12.609 12.930 9.011 1.00 52.24 88 GLN A N 1
ATOM 1344 C CA . GLN A 1 90 ? 11.740 12.180 9.904 1.00 56.46 88 GLN A CA 1
ATOM 1345 C C . GLN A 1 90 ? 11.646 12.840 11.302 1.00 60.01 88 GLN A C 1
ATOM 1346 O O . GLN A 1 90 ? 10.594 12.832 11.953 1.00 62.67 88 GLN A O 1
ATOM 1360 N N . ASN A 1 91 ? 12.752 13.407 11.769 1.00 57.24 89 ASN A N 1
ATOM 1361 C CA . ASN A 1 91 ? 12.787 13.998 13.103 1.00 50.83 89 ASN A CA 1
ATOM 1362 C C . ASN A 1 91 ? 13.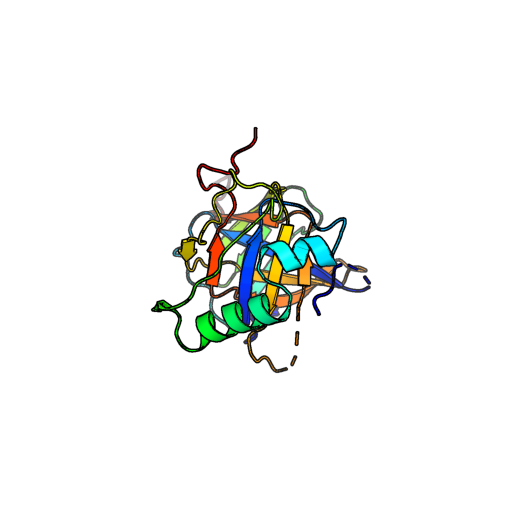935 14.998 13.260 1.00 46.99 89 ASN A C 1
ATOM 1363 O O . ASN A 1 91 ? 15.035 14.827 12.695 1.00 42.84 89 ASN A O 1
ATOM 1374 N N . VAL A 1 92 ? 13.662 16.057 14.012 1.00 44.92 90 VAL A N 1
ATOM 1375 C CA . VAL A 1 92 ? 14.704 16.980 14.454 1.00 44.76 90 VAL A CA 1
ATOM 1376 C C . VAL A 1 92 ? 14.666 17.106 15.971 1.00 43.32 90 VAL A C 1
ATOM 1377 O O . VAL A 1 92 ? 13.615 17.338 16.534 1.00 45.91 90 VAL A O 1
ATOM 1390 N N . SER A 1 93 ? 15.827 16.979 16.616 1.00 48.70 91 SER A N 1
ATOM 1391 C CA . SER A 1 93 ? 15.940 17.044 18.077 1.00 50.14 91 SER A CA 1
ATOM 1392 C C . SER A 1 93 ? 17.105 17.934 18.505 1.00 47.97 91 SER A C 1
ATOM 1393 O O . SER A 1 93 ? 18.089 18.060 17.793 1.00 47.94 91 SER A O 1
ATOM 1401 N N . ARG A 1 94 ? 16.991 18.539 19.679 1.00 40.12 92 ARG A N 1
ATOM 1402 C CA . ARG A 1 94 ? 18.065 19.376 20.180 1.00 38.65 92 ARG A CA 1
ATOM 1403 C C . ARG A 1 94 ? 19.136 18.559 20.918 1.00 38.02 92 ARG A C 1
ATOM 1404 O O . ARG A 1 94 ? 18.842 17.630 21.640 1.00 38.73 92 ARG A O 1
ATOM 1425 N N . ILE A 1 95 ? 20.387 18.899 20.651 1.00 40.70 93 ILE A N 1
ATOM 1426 C CA . ILE A 1 95 ? 21.519 18.417 21.390 1.00 38.56 93 ILE A CA 1
ATOM 1427 C C . ILE A 1 95 ? 21.755 19.523 22.449 1.00 43.29 93 ILE A C 1
ATOM 1428 O O . ILE A 1 95 ? 22.186 20.632 22.123 1.00 37.87 93 ILE A O 1
ATOM 1444 N N . ARG A 1 96 ? 21.442 19.230 23.710 1.00 46.39 94 ARG A N 1
ATOM 1445 C CA . ARG A 1 96 ? 21.452 20.260 24.753 1.00 42.15 94 ARG A CA 1
ATOM 1446 C C . ARG A 1 96 ? 22.825 20.463 25.371 1.00 38.25 94 ARG A C 1
ATOM 1447 O O . ARG A 1 96 ? 23.112 21.548 25.852 1.00 37.38 94 ARG A O 1
ATOM 1468 N N . GLN A 1 97 ? 23.656 19.430 25.366 1.00 36.32 95 GLN A N 1
ATOM 1469 C CA . GLN A 1 97 ? 25.023 19.544 25.862 1.00 32.50 95 GLN A CA 1
ATOM 1470 C C . GLN A 1 97 ? 26.044 18.751 25.050 1.00 31.55 95 GLN A C 1
ATOM 1471 O O . GLN A 1 97 ? 25.746 17.713 24.472 1.00 35.64 95 GLN A O 1
ATOM 1485 N N . VAL A 1 98 ? 27.268 19.257 25.040 1.00 31.12 96 VAL A N 1
ATOM 1486 C CA . VAL A 1 98 ? 28.343 18.662 24.283 1.00 35.62 96 VAL A CA 1
ATOM 1487 C C . VAL A 1 98 ? 29.539 18.442 25.185 1.00 34.47 96 VAL A C 1
ATOM 1488 O O . VAL A 1 98 ? 29.930 19.338 25.916 1.00 33.11 96 VAL A O 1
ATOM 1501 N N . PHE A 1 99 ? 30.113 17.250 25.120 1.00 36.97 97 PHE A N 1
ATOM 1502 C CA . PHE A 1 99 ? 31.418 16.976 25.709 1.00 37.30 97 PHE A CA 1
ATOM 1503 C C . PHE A 1 99 ? 32.464 17.060 24.591 1.00 36.85 97 PHE A C 1
ATOM 1504 O O . PHE A 1 99 ? 32.476 16.252 23.654 1.00 36.95 97 PHE A O 1
ATOM 1521 N N . LEU A 1 100 ? 33.318 18.064 24.698 1.00 31.64 98 LEU A N 1
ATOM 1522 C CA . LEU A 1 100 ? 34.285 18.407 23.664 1.00 33.86 98 LEU A CA 1
ATOM 1523 C C . LEU A 1 100 ? 35.644 17.825 23.993 1.00 40.05 98 LEU A C 1
ATOM 1524 O O . LEU A 1 100 ? 36.338 18.291 24.893 1.00 44.06 98 LEU A O 1
ATOM 1540 N N . PHE A 1 101 ? 36.007 16.788 23.258 1.00 50.00 99 PHE A N 1
ATOM 1541 C CA . PHE A 1 101 ? 37.333 16.224 23.345 1.00 47.68 99 PHE A CA 1
ATOM 1542 C C . PHE A 1 101 ? 38.168 16.603 22.122 1.00 54.64 99 PHE A C 1
ATOM 1543 O O . PHE A 1 101 ? 39.363 16.806 22.256 1.00 58.77 99 PHE A O 1
ATOM 1560 N N . ARG A 1 102 ? 37.557 16.699 20.936 1.00 59.97 100 ARG A N 1
ATOM 1561 C CA . ARG A 1 102 ? 38.304 17.163 19.751 1.00 60.86 100 ARG A CA 1
ATOM 1562 C C . ARG A 1 102 ? 38.692 18.606 19.923 1.00 73.07 100 ARG A C 1
ATOM 1563 O O . ARG A 1 102 ? 37.997 19.357 20.602 1.00 82.95 100 ARG A O 1
ATOM 1584 N N . ASP A 1 103 ? 39.821 18.973 19.339 1.00 90.16 101 ASP A N 1
ATOM 1585 C CA . ASP A 1 103 ? 40.256 20.368 19.280 1.00 113.22 101 ASP A CA 1
ATOM 1586 C C . ASP A 1 103 ? 40.890 20.893 20.579 1.00 114.15 101 ASP A C 1
ATOM 1587 O O . ASP A 1 103 ? 41.321 22.048 20.649 1.00 114.48 101 ASP A O 1
ATOM 1596 N N . MET A 1 104 ? 40.957 20.053 21.603 1.00 91.71 102 MET A N 1
ATOM 1597 C CA . MET A 1 104 ? 41.817 20.364 22.725 1.00 77.30 102 MET A CA 1
ATOM 1598 C C . MET A 1 104 ? 43.231 20.151 22.191 1.00 81.38 102 MET A C 1
ATOM 1599 O O . MET A 1 104 ? 43.411 19.449 21.192 1.00 79.72 102 MET A O 1
ATOM 1613 N N . ALA A 1 105 ? 44.222 20.761 22.837 1.00 95.30 103 ALA A N 1
ATOM 1614 C CA . ALA A 1 105 ? 45.599 20.741 22.342 1.00 97.05 103 ALA A CA 1
ATOM 1615 C C . ALA A 1 105 ? 46.130 19.325 22.110 1.00 96.84 103 ALA A C 1
ATOM 1616 O O . ALA A 1 105 ? 46.964 19.124 21.228 1.00 97.32 103 ALA A O 1
ATOM 1623 N N . ASP A 1 106 ? 45.636 18.353 22.884 1.00 86.25 104 ASP A N 1
ATOM 1624 C CA . ASP A 1 106 ? 46.166 16.974 22.859 1.00 83.26 104 ASP A CA 1
ATOM 1625 C C . ASP A 1 106 ? 45.931 16.223 21.548 1.00 83.29 104 ASP A C 1
ATOM 1626 O O . ASP A 1 106 ? 46.801 15.470 21.084 1.00 78.39 104 ASP A O 1
ATOM 1635 N N . PHE A 1 107 ? 44.753 16.441 20.964 1.00 83.95 105 PHE A N 1
ATOM 1636 C CA . PHE A 1 107 ? 44.267 15.632 19.854 1.00 78.46 105 PHE A CA 1
ATOM 1637 C C . PHE A 1 107 ? 44.249 16.346 18.495 1.00 74.59 105 PHE A C 1
ATOM 1638 O O . PHE A 1 107 ? 43.557 15.911 17.576 1.00 70.93 105 PHE A O 1
ATOM 1655 N N . GLN A 1 108 ? 45.017 17.422 18.353 1.00 78.13 106 GLN A N 1
ATOM 1656 C CA . GLN A 1 108 ? 45.009 18.164 17.107 1.00 89.56 106 GLN A CA 1
ATOM 1657 C C . GLN A 1 108 ? 45.784 17.405 16.018 1.00 95.67 106 GLN A C 1
ATOM 1658 O O . GLN A 1 108 ? 46.848 16.826 16.279 1.00 92.86 106 GLN A O 1
ATOM 1672 N N . TYR A 1 109 ? 45.233 17.417 14.800 1.00 101.69 107 TYR A N 1
ATOM 1673 C CA . TYR A 1 109 ? 45.772 16.639 13.688 1.00 100.86 107 TYR A CA 1
ATOM 1674 C C . TYR A 1 109 ? 45.434 17.299 12.342 1.00 102.28 107 TYR A C 1
ATOM 1675 O O . TYR A 1 109 ? 44.270 17.521 12.026 1.00 96.25 107 TYR A O 1
ATOM 1693 N N . SER A 1 110 ? 46.460 17.613 11.558 1.00 101.80 108 SER A N 1
ATOM 1694 C CA . SER A 1 110 ? 46.280 18.299 10.282 1.00 106.42 108 SER A CA 1
ATOM 1695 C C . SER A 1 110 ? 47.337 17.876 9.272 1.00 107.23 108 SER A C 1
ATOM 1696 O O . SER A 1 110 ? 47.014 17.375 8.198 1.00 104.66 108 SER A O 1
ATOM 1704 N N . SER B 2 6 ? 23.530 -0.948 25.047 1.00 91.72 7 SER B N 1
ATOM 1705 C CA . SER B 2 6 ? 24.704 -0.317 24.467 1.00 88.56 7 SER B CA 1
ATOM 1706 C C . SER B 2 6 ? 24.246 0.733 23.490 1.00 99.40 7 SER B C 1
ATOM 1707 O O . SER B 2 6 ? 23.086 1.140 23.509 1.00 99.59 7 SER B O 1
ATOM 1714 N N . LEU B 2 7 ? 25.168 1.173 22.637 1.00 102.63 8 LEU B N 1
ATOM 1715 C CA . LEU B 2 7 ? 24.888 2.208 21.648 1.00 103.47 8 LEU B CA 1
ATOM 1716 C C . LEU B 2 7 ? 25.174 1.673 20.245 1.00 100.57 8 LEU B C 1
ATOM 1717 O O . LEU B 2 7 ? 26.101 0.881 20.048 1.00 101.14 8 LEU B O 1
ATOM 1733 N N . GLU B 2 8 ? 24.378 2.131 19.283 1.00 86.46 9 GLU B N 1
ATOM 1734 C CA . GLU B 2 8 ? 24.353 1.574 17.928 1.00 86.50 9 GLU B CA 1
ATOM 1735 C C . GLU B 2 8 ? 25.151 2.374 16.882 1.00 87.77 9 GLU B C 1
ATOM 1736 O O . GLU B 2 8 ? 24.984 3.590 16.742 1.00 73.58 9 GLU B O 1
ATOM 1748 N N . THR B 2 9 ? 25.990 1.669 16.123 1.00 91.04 10 THR B N 1
ATOM 1749 C CA . THR B 2 9 ? 26.724 2.265 14.997 1.00 92.01 10 THR B CA 1
ATOM 1750 C C . THR B 2 9 ? 25.994 2.068 13.652 1.00 80.12 10 THR B C 1
ATOM 1751 O O . THR B 2 9 ? 24.796 1.752 13.601 1.00 71.58 10 THR B O 1
ATOM 1762 N N . ASP B 2 13 ? 17.531 1.742 8.099 1.00 67.27 14 ASP B N 1
ATOM 1763 C CA . ASP B 2 13 ? 16.512 2.506 7.371 1.00 79.82 14 ASP B CA 1
ATOM 1764 C C . ASP B 2 13 ? 16.723 4.024 7.424 1.00 80.93 14 ASP B C 1
ATOM 1765 O O . ASP B 2 13 ? 16.728 4.676 6.380 1.00 78.28 14 ASP B O 1
ATOM 1773 N N . VAL B 2 14 ? 16.874 4.581 8.627 1.00 80.84 15 VAL B N 1
ATOM 1774 C CA . VAL B 2 14 ? 17.091 6.026 8.782 1.00 70.51 15 VAL B CA 1
ATOM 1775 C C . VAL B 2 14 ? 18.536 6.374 9.108 1.00 65.60 15 VAL B C 1
ATOM 1776 O O . VAL B 2 14 ? 19.253 5.582 9.713 1.00 66.35 15 VAL B O 1
ATOM 1789 N N . GLU B 2 15 ? 18.940 7.572 8.698 1.00 60.03 16 GLU B N 1
ATOM 1790 C CA . GLU B 2 15 ? 20.265 8.106 8.990 1.00 67.21 16 GLU B CA 1
ATOM 1791 C C . GLU B 2 15 ? 20.160 9.265 9.996 1.00 62.23 16 GLU B C 1
ATOM 1792 O O . GLU B 2 15 ? 19.132 9.929 10.078 1.00 64.67 16 GLU B O 1
ATOM 1804 N N . ASN B 2 16 ? 21.224 9.508 10.753 1.00 58.68 17 ASN B N 1
ATOM 1805 C CA . ASN B 2 16 ? 21.244 10.614 11.730 1.00 52.48 17 ASN B CA 1
ATOM 1806 C C . ASN B 2 16 ? 22.413 11.571 11.560 1.00 47.90 17 ASN B C 1
ATOM 1807 O O . ASN B 2 16 ? 23.561 11.154 11.525 1.00 50.70 17 ASN B O 1
ATOM 1818 N N . ILE B 2 17 ? 22.103 12.858 11.488 1.00 38.36 18 ILE B N 1
ATOM 1819 C CA . ILE B 2 17 ? 23.079 13.864 11.120 1.00 40.08 18 ILE B CA 1
ATOM 1820 C C . ILE B 2 17 ? 23.104 14.995 12.122 1.00 39.87 18 ILE B C 1
ATOM 1821 O O . ILE B 2 17 ? 22.067 15.532 12.504 1.00 40.13 18 ILE B O 1
ATOM 1837 N N . VAL B 2 18 ? 24.300 15.358 12.555 1.00 40.94 19 VAL B N 1
ATOM 1838 C CA . VAL B 2 18 ? 24.443 16.525 13.419 1.00 41.44 19 VAL B CA 1
ATOM 1839 C C . VAL B 2 18 ? 24.476 17.816 12.591 1.00 43.84 19 VAL B C 1
ATOM 1840 O O . VAL B 2 18 ? 25.173 17.889 11.579 1.00 39.86 19 VAL B O 1
ATOM 1853 N N . PHE B 2 19 ? 23.681 18.799 13.012 1.00 41.10 20 PHE B N 1
ATOM 1854 C CA . PHE B 2 19 ? 23.708 20.143 12.446 1.00 37.04 20 PHE B CA 1
ATOM 1855 C C . PHE B 2 19 ? 24.378 21.102 13.425 1.00 40.57 20 PHE B C 1
ATOM 1856 O O . PHE B 2 19 ? 23.926 21.266 14.574 1.00 40.81 20 PHE B O 1
ATOM 1873 N N . GLN B 2 20 ? 25.470 21.718 12.988 1.00 39.35 21 GLN B N 1
ATOM 1874 C CA . GLN B 2 20 ? 26.186 22.660 13.826 1.00 37.17 21 GLN B CA 1
ATOM 1875 C C . GLN B 2 20 ? 26.194 24.063 13.205 1.00 40.07 21 GLN B C 1
ATOM 1876 O O . GLN B 2 20 ? 26.364 24.241 12.013 1.00 37.14 21 GLN B O 1
ATOM 1890 N N . PHE B 2 21 ? 26.032 25.066 14.048 1.00 37.19 22 PHE B N 1
ATOM 1891 C CA . PHE B 2 21 ? 25.765 26.394 13.577 1.00 32.85 22 PHE B CA 1
ATOM 1892 C C . PHE B 2 21 ? 26.945 27.286 13.867 1.00 35.92 22 PHE B C 1
ATOM 1893 O O . PHE B 2 21 ? 27.515 27.235 14.931 1.00 40.02 22 PHE B O 1
ATOM 1910 N N . GLN B 2 22 ? 27.325 28.094 12.894 1.00 43.87 23 GLN B N 1
ATOM 1911 C CA . GLN B 2 22 ? 28.407 29.039 13.071 1.00 42.19 23 GLN B CA 1
ATOM 1912 C C . GLN B 2 22 ? 28.102 29.987 14.224 1.00 40.33 23 GLN B C 1
ATOM 1913 O O . GLN B 2 22 ? 28.98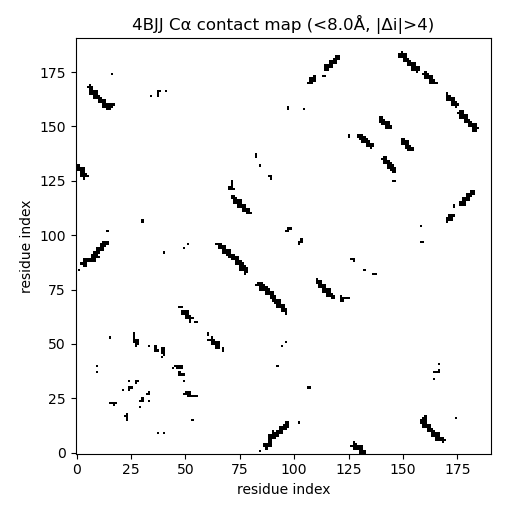4 30.321 14.978 1.00 40.82 23 GLN B O 1
ATOM 1927 N N . ASN B 2 23 ? 26.854 30.428 14.327 1.00 34.44 24 ASN B N 1
ATOM 1928 C CA . ASN B 2 23 ? 26.436 31.300 15.406 1.00 36.17 24 ASN B CA 1
ATOM 1929 C C . ASN B 2 23 ? 25.681 30.465 16.414 1.00 41.72 24 ASN B C 1
ATOM 1930 O O . ASN B 2 23 ? 24.508 30.149 16.209 1.00 45.08 24 ASN B O 1
ATOM 1941 N N . SER B 2 24 ? 26.369 30.098 17.487 1.00 39.15 25 SER B N 1
ATOM 1942 C CA . SER B 2 24 ? 25.824 29.190 18.48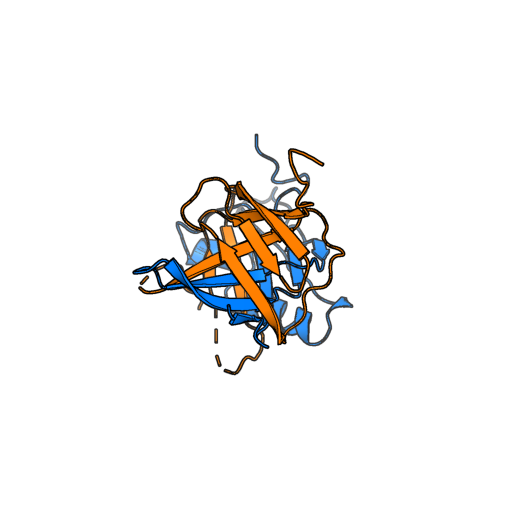1 1.00 38.41 25 SER B CA 1
ATOM 1943 C C . SER B 2 24 ? 24.872 29.880 19.454 1.00 37.83 25 SER B C 1
ATOM 1944 O O . SER B 2 24 ? 24.295 29.233 20.308 1.00 41.85 25 SER B O 1
ATOM 1952 N N . SER B 2 25 ? 24.685 31.186 19.312 1.00 38.87 26 SER B N 1
ATOM 1953 C CA . SER B 2 25 ? 23.693 31.901 20.118 1.00 35.58 26 SER B CA 1
ATOM 1954 C C . SER B 2 25 ? 22.282 31.914 19.546 1.00 44.23 26 SER B C 1
ATOM 1955 O O . SER B 2 25 ? 21.356 32.258 20.262 1.00 45.78 26 SER B O 1
ATOM 1963 N N . LEU B 2 26 ? 22.097 31.552 18.275 1.00 45.16 27 LEU B N 1
ATOM 1964 C CA . LEU B 2 26 ? 20.743 31.521 17.724 1.00 45.87 27 LEU B CA 1
ATOM 1965 C C . LEU B 2 26 ? 19.882 30.492 18.453 1.00 53.43 27 LEU B C 1
ATOM 1966 O O . LEU B 2 26 ? 20.318 29.367 18.698 1.00 51.99 27 LEU B O 1
ATOM 1982 N N . ASP B 2 27 ? 18.651 30.877 18.776 1.00 58.65 28 ASP B N 1
ATOM 1983 C CA . ASP B 2 27 ? 17.778 30.020 19.575 1.00 61.09 28 ASP B CA 1
ATOM 1984 C C . ASP B 2 27 ? 16.779 29.233 18.740 1.00 60.13 28 ASP B C 1
ATOM 1985 O O . ASP B 2 27 ? 15.885 29.803 18.142 1.00 69.88 28 ASP B O 1
ATOM 1994 N N . PHE B 2 28 ? 16.959 27.917 18.695 1.00 54.68 29 PHE B N 1
ATOM 1995 C CA . PHE B 2 28 ? 16.034 27.024 18.003 1.00 52.15 29 PHE B CA 1
ATOM 1996 C C . PHE B 2 28 ? 15.373 26.169 19.062 1.00 55.23 29 PHE B C 1
ATOM 1997 O O . PHE B 2 28 ? 16.031 25.380 19.734 1.00 60.09 29 PHE B O 1
ATOM 2014 N N . GLN B 2 29 ? 14.072 26.338 19.216 1.00 49.00 30 GLN B N 1
ATOM 2015 C CA . GLN B 2 29 ? 13.330 25.656 20.258 1.00 47.17 30 GLN B CA 1
ATOM 2016 C C . GLN B 2 29 ? 12.390 24.643 19.650 1.00 54.52 30 GLN B C 1
ATOM 2017 O O . GLN B 2 29 ? 12.161 24.657 18.436 1.00 53.81 30 GLN B O 1
ATOM 2031 N N . SER B 2 30 ? 11.885 23.724 20.473 1.00 56.26 31 SER B N 1
ATOM 2032 C CA . SER B 2 30 ? 10.884 22.775 19.986 1.00 59.06 31 SER B CA 1
ATOM 2033 C C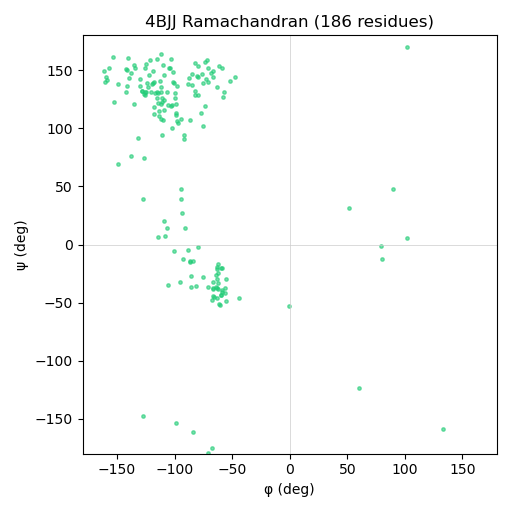 . SER B 2 30 ? 9.646 23.571 19.539 1.00 59.10 31 SER B C 1
ATOM 2034 O O . SER B 2 30 ? 9.416 24.683 20.015 1.00 6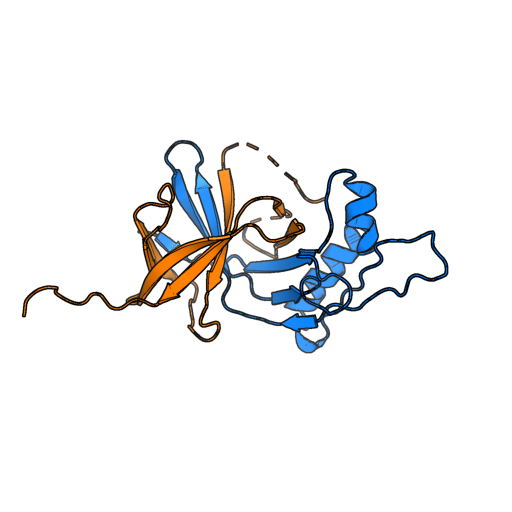0.21 31 SER B O 1
ATOM 2042 N N . SER B 2 31 ? 8.892 23.003 18.600 1.00 62.83 32 SER B N 1
ATOM 2043 C CA . SER B 2 31 ? 7.751 23.663 17.942 1.00 62.17 32 SER B CA 1
ATOM 2044 C C . SER B 2 31 ? 8.148 24.623 16.814 1.00 64.58 32 SER B C 1
ATOM 2045 O O . SER B 2 31 ? 7.283 25.061 16.071 1.00 66.37 32 SER B O 1
ATOM 2053 N N . ASP B 2 32 ? 9.434 24.962 16.695 1.00 60.12 33 ASP B N 1
ATOM 2054 C CA . ASP B 2 32 ? 9.893 25.846 15.623 1.00 48.87 33 ASP B CA 1
ATOM 2055 C C . ASP B 2 32 ? 9.858 25.071 14.325 1.00 57.54 33 ASP B C 1
ATOM 2056 O O . ASP B 2 32 ? 10.166 23.885 14.308 1.00 61.05 33 ASP B O 1
ATOM 2065 N N . ASP B 2 33 ? 9.480 25.742 13.236 1.00 60.58 34 ASP B N 1
ATOM 2066 C CA . ASP B 2 33 ? 9.315 25.070 11.957 1.00 56.81 34 ASP B CA 1
ATOM 2067 C C . ASP B 2 33 ? 10.672 24.804 11.355 1.00 50.95 34 ASP B C 1
ATOM 2068 O O . ASP B 2 33 ? 11.608 25.563 11.543 1.00 52.94 34 ASP B O 1
ATOM 2077 N N . PHE B 2 34 ? 10.768 23.699 10.644 1.00 49.00 35 PHE B N 1
ATOM 2078 C CA . PHE B 2 34 ? 12.022 23.221 10.120 1.00 45.61 35 PHE B CA 1
ATOM 2079 C C . PHE B 2 34 ? 11.830 22.624 8.724 1.00 45.95 35 PHE B C 1
ATOM 2080 O O . PHE B 2 34 ? 10.960 21.787 8.515 1.00 55.90 35 PHE B O 1
ATOM 2097 N N . SER B 2 35 ? 12.668 23.029 7.781 1.00 42.15 36 SER B N 1
ATOM 2098 C CA . SER B 2 35 ? 12.590 22.485 6.431 1.00 48.99 36 SER B CA 1
ATOM 2099 C C . SER B 2 35 ? 13.930 22.644 5.725 1.00 50.83 36 SER B C 1
ATOM 2100 O O . SER B 2 35 ? 14.692 23.560 6.027 1.00 49.30 36 SER B O 1
ATOM 2108 N N . ILE B 2 36 ? 14.199 21.742 4.789 1.00 54.42 37 ILE B N 1
ATOM 2109 C CA . ILE B 2 36 ? 15.478 21.683 4.106 1.00 51.99 37 ILE B CA 1
ATOM 2110 C C . ILE B 2 36 ? 15.259 21.635 2.599 1.00 52.17 37 ILE B C 1
ATOM 2111 O O . ILE B 2 36 ? 14.402 20.923 2.125 1.00 53.71 37 ILE B O 1
ATOM 2127 N N . LEU B 2 37 ? 16.046 22.403 1.866 1.00 49.43 38 LEU B N 1
ATOM 2128 C CA . LEU B 2 37 ? 16.115 22.292 0.431 1.00 54.07 38 LEU B CA 1
ATOM 2129 C C . LEU B 2 37 ? 17.485 21.762 0.039 1.00 55.52 38 LEU B C 1
ATOM 2130 O O . LEU B 2 37 ? 18.475 22.462 0.161 1.00 61.78 38 LEU B O 1
ATOM 2146 N N . GLY B 2 38 ? 17.533 20.511 -0.406 1.00 51.61 39 GLY B N 1
ATOM 2147 C CA . GLY B 2 38 ? 18.736 19.933 -0.987 1.00 54.55 39 GLY B CA 1
ATOM 2148 C C . GLY B 2 38 ? 19.718 19.240 -0.059 1.00 58.58 39 GLY B C 1
ATOM 2149 O O . GLY B 2 38 ? 20.922 19.474 -0.153 1.00 57.04 39 GLY B O 1
ATOM 2153 N N . ILE B 2 39 ? 19.223 18.361 0.809 1.00 57.92 40 ILE B N 1
ATOM 2154 C CA . ILE B 2 39 ? 20.091 17.641 1.744 1.00 52.57 40 ILE B CA 1
ATOM 2155 C C . ILE B 2 39 ? 21.133 16.808 0.985 1.00 59.30 40 ILE B C 1
ATOM 2156 O O . ILE B 2 39 ? 22.177 16.453 1.527 1.00 65.12 40 ILE B O 1
ATOM 2172 N N . ASP B 2 40 ? 20.840 16.526 -0.283 1.00 68.23 41 ASP B N 1
ATOM 2173 C CA . ASP B 2 40 ? 21.736 15.798 -1.191 1.00 69.91 41 ASP B CA 1
ATOM 2174 C C . ASP B 2 40 ? 22.777 16.696 -1.866 1.00 68.18 41 ASP B C 1
ATOM 2175 O O . ASP B 2 40 ? 23.738 16.208 -2.442 1.00 73.06 41 ASP B O 1
ATOM 2184 N N . GLN B 2 41 ? 22.572 18.006 -1.796 1.00 64.72 42 GLN B N 1
ATOM 2185 C CA . GLN B 2 41 ? 23.434 18.987 -2.456 1.00 68.87 42 GLN B CA 1
ATOM 2186 C C . GLN B 2 41 ? 24.677 19.301 -1.638 1.00 68.45 42 GLN B C 1
ATOM 2187 O O . GLN B 2 41 ? 24.670 19.165 -0.414 1.00 63.03 42 GLN B O 1
ATOM 2201 N N . PRO B 2 42 ? 25.746 19.767 -2.304 1.00 63.92 43 PRO B N 1
ATOM 2202 C CA . PRO B 2 42 ? 26.926 20.179 -1.530 1.00 62.07 43 PRO B CA 1
ATOM 2203 C C . PRO B 2 42 ? 26.648 21.348 -0.594 1.00 57.90 43 PRO B C 1
ATOM 2204 O O . PRO B 2 42 ? 27.402 21.533 0.367 1.00 60.34 43 PRO B O 1
ATOM 2215 N N . HIS B 2 43 ? 25.595 22.119 -0.870 1.00 46.20 44 HIS B N 1
ATOM 2216 C CA . HIS B 2 43 ? 25.227 23.254 -0.036 1.00 44.81 44 HIS B CA 1
ATOM 2217 C C . HIS B 2 43 ? 23.747 23.358 0.201 1.00 46.33 44 HIS B C 1
ATOM 2218 O O . HIS B 2 43 ? 23.093 24.215 -0.370 1.00 47.15 44 HIS B O 1
ATOM 2233 N N . PRO B 2 44 ? 23.218 22.493 1.091 1.00 54.94 45 PRO B N 1
ATOM 2234 C CA . PRO B 2 44 ? 21.795 22.497 1.442 1.00 49.97 45 PRO B CA 1
ATOM 2235 C C . PRO B 2 44 ? 21.360 23.838 2.009 1.00 52.72 45 PRO B C 1
ATOM 2236 O O . PRO B 2 44 ? 22.161 24.585 2.577 1.00 56.06 45 PRO B O 1
ATOM 2247 N N . ILE B 2 45 ? 20.090 24.146 1.826 1.00 48.42 46 ILE B N 1
ATOM 2248 C CA . ILE B 2 45 ? 19.532 25.350 2.385 1.00 50.03 46 ILE B CA 1
ATOM 2249 C C . ILE B 2 45 ? 18.547 24.924 3.466 1.00 49.35 46 ILE B C 1
ATOM 2250 O O . ILE B 2 45 ? 17.715 24.047 3.260 1.00 56.49 46 ILE B O 1
ATOM 2266 N N . VAL B 2 46 ? 18.668 25.531 4.633 1.00 41.36 47 VAL B N 1
ATOM 2267 C CA . VAL B 2 46 ? 17.834 25.155 5.763 1.00 39.70 47 VAL B CA 1
ATOM 2268 C C . VAL B 2 46 ? 17.083 26.373 6.241 1.00 42.83 47 VAL B C 1
ATOM 2269 O O . VAL B 2 46 ? 17.639 27.467 6.336 1.00 45.28 47 VAL B O 1
ATOM 2282 N N . ARG B 2 47 ? 15.805 26.176 6.509 1.00 42.72 48 ARG B N 1
ATOM 2283 C CA . ARG B 2 47 ? 14.984 27.214 7.087 1.00 47.27 48 ARG B CA 1
ATOM 2284 C C . ARG B 2 47 ? 14.532 26.711 8.440 1.00 46.22 48 ARG B C 1
ATOM 2285 O O . ARG B 2 47 ? 14.064 25.584 8.556 1.00 53.36 48 ARG B O 1
ATOM 2306 N N . ILE B 2 48 ? 14.711 27.556 9.447 1.00 43.67 49 ILE B N 1
ATOM 2307 C CA . ILE B 2 48 ? 14.245 27.298 10.794 1.00 48.90 49 ILE B CA 1
ATOM 2308 C C . ILE B 2 48 ? 13.587 28.561 11.314 1.00 50.88 49 ILE B C 1
ATOM 2309 O O . ILE B 2 48 ? 14.223 29.595 11.391 1.00 52.70 49 ILE B O 1
ATOM 2325 N N . GLY B 2 49 ? 12.315 28.473 11.679 1.00 53.26 50 GLY B N 1
ATOM 2326 C CA . GLY B 2 49 ? 11.541 29.658 11.988 1.00 54.00 50 GLY B CA 1
ATOM 2327 C C . GLY B 2 49 ? 11.497 30.567 10.769 1.00 60.88 50 GLY B C 1
ATOM 2328 O O . GLY B 2 49 ? 11.085 30.160 9.673 1.00 63.50 50 GLY B O 1
ATOM 2332 N N . GLY B 2 50 ? 11.938 31.798 10.956 1.00 55.93 51 GLY B N 1
ATOM 2333 C CA . GLY B 2 50 ? 12.047 32.745 9.871 1.00 53.86 51 GLY B CA 1
ATOM 2334 C C . GLY B 2 50 ? 13.483 32.987 9.458 1.00 54.04 51 GLY B C 1
ATOM 2335 O O . GLY B 2 50 ? 13.767 33.940 8.730 1.00 61.06 51 GLY B O 1
ATOM 2339 N N . MET B 2 51 ? 14.385 32.124 9.916 1.00 56.51 52 MET B N 1
ATOM 2340 C CA . MET B 2 51 ? 15.794 32.235 9.577 1.00 47.66 52 MET B CA 1
ATOM 2341 C C . MET B 2 51 ? 16.183 31.267 8.498 1.00 43.59 52 MET B C 1
ATOM 2342 O O . MET B 2 51 ? 15.667 30.151 8.445 1.00 47.58 52 MET B O 1
ATOM 2356 N N . PHE B 2 52 ? 17.150 31.673 7.678 1.00 39.68 53 PHE B N 1
ATOM 2357 C CA . PHE B 2 52 ? 17.662 30.824 6.602 1.00 37.46 53 PHE B CA 1
ATOM 2358 C C . PHE B 2 52 ? 19.134 30.531 6.794 1.00 38.30 53 PHE B C 1
ATOM 2359 O O . PHE B 2 52 ? 19.874 31.366 7.288 1.00 43.16 53 PHE B O 1
ATOM 2376 N N . PHE B 2 53 ? 19.564 29.359 6.342 1.00 39.31 54 PHE B N 1
ATOM 2377 C CA . PHE B 2 53 ? 20.954 28.950 6.481 1.00 38.64 54 PHE B CA 1
ATOM 2378 C C . PHE B 2 53 ? 21.397 28.228 5.259 1.00 39.23 54 PHE B C 1
ATOM 2379 O O . PHE B 2 53 ? 20.604 27.565 4.603 1.00 41.13 54 PHE B O 1
ATOM 2396 N N . ARG B 2 54 ? 22.687 28.344 4.983 1.00 39.88 55 ARG B N 1
ATOM 2397 C CA . ARG B 2 54 ? 23.349 27.576 3.955 1.00 41.15 55 ARG B CA 1
ATOM 2398 C C . ARG B 2 54 ? 24.353 26.654 4.654 1.00 40.72 55 ARG B C 1
ATOM 2399 O O . ARG B 2 54 ? 25.131 27.081 5.490 1.00 39.45 55 ARG B O 1
ATOM 2420 N N . GLY B 2 55 ? 24.310 25.378 4.307 1.00 43.75 56 GLY B N 1
ATOM 2421 C CA . GLY B 2 55 ? 25.143 24.391 4.944 1.00 42.65 56 GLY B CA 1
ATOM 2422 C C . GLY B 2 55 ? 26.323 23.998 4.084 1.00 46.39 56 GLY B C 1
ATOM 2423 O O . GLY B 2 55 ? 26.315 24.174 2.872 1.00 48.38 56 GLY B O 1
ATOM 2427 N N . THR B 2 56 ? 27.329 23.436 4.734 1.00 46.35 57 THR B N 1
ATOM 2428 C CA . THR B 2 56 ? 28.504 22.913 4.084 1.00 44.25 57 THR B CA 1
ATOM 2429 C C . THR B 2 56 ? 28.845 21.642 4.847 1.00 49.68 57 THR B C 1
ATOM 2430 O O . THR B 2 56 ? 28.817 21.635 6.078 1.00 48.49 57 THR B O 1
ATOM 2441 N N . TRP B 2 57 ? 29.174 20.577 4.131 1.00 52.76 58 TRP B N 1
ATOM 2442 C CA . TRP B 2 57 ? 29.532 19.320 4.774 1.00 47.89 58 TRP B CA 1
ATOM 2443 C C . TRP B 2 57 ? 30.976 19.317 5.262 1.00 51.82 58 TRP B C 1
ATOM 2444 O O . TRP B 2 57 ? 31.880 19.909 4.663 1.00 53.61 58 TRP B O 1
ATOM 2465 N N . HIS B 2 58 ? 31.171 18.649 6.387 1.00 55.32 59 HIS B N 1
ATOM 2466 C CA . HIS B 2 58 ? 32.451 18.624 7.063 1.00 49.57 59 HIS B CA 1
ATOM 2467 C C . HIS B 2 58 ? 32.558 17.303 7.769 1.00 49.63 59 HIS B C 1
ATOM 2468 O O . HIS B 2 58 ? 31.580 16.808 8.324 1.00 53.19 59 HIS B O 1
ATOM 2483 N N . GLN B 2 59 ? 33.737 16.712 7.692 1.00 53.15 60 GLN B N 1
ATOM 2484 C CA . GLN B 2 59 ? 34.015 15.438 8.334 1.00 55.83 60 GLN B CA 1
ATOM 2485 C C . GLN B 2 59 ? 34.979 15.693 9.483 1.00 57.37 60 GLN B C 1
ATOM 2486 O O . GLN B 2 59 ? 36.143 15.974 9.250 1.00 58.43 60 GLN B O 1
ATOM 2500 N N . PRO B 2 60 ? 34.496 15.625 10.732 1.00 63.88 61 PRO B N 1
ATOM 2501 C CA . PRO B 2 60 ? 35.452 15.847 11.822 1.00 61.16 61 PRO B CA 1
ATOM 2502 C C . PRO B 2 60 ? 36.360 14.629 11.971 1.00 57.19 61 PRO B C 1
ATOM 2503 O O . PRO B 2 60 ? 35.977 13.544 11.524 1.00 56.44 61 PRO B O 1
ATOM 2514 N N . ILE B 2 61 ? 37.548 14.797 12.545 1.00 54.29 62 ILE B N 1
ATOM 2515 C CA . ILE B 2 61 ? 38.410 13.645 12.795 1.00 57.70 62 ILE B CA 1
ATOM 2516 C C . ILE B 2 61 ? 38.037 13.054 14.145 1.00 56.88 62 ILE B C 1
ATOM 2517 O O . ILE B 2 61 ? 38.329 13.625 15.205 1.00 56.44 62 ILE B O 1
ATOM 2533 N N . GLY B 2 62 ? 37.391 11.902 14.086 1.00 47.61 63 GLY B N 1
ATOM 2534 C CA . GLY B 2 62 ? 36.905 11.234 15.263 1.00 44.25 63 GLY B CA 1
ATOM 2535 C C . GLY B 2 62 ? 35.481 10.793 15.036 1.00 48.55 63 GLY B C 1
ATOM 2536 O O . GLY B 2 62 ? 35.028 10.701 13.917 1.00 51.51 63 GLY B O 1
ATOM 2540 N N . THR B 2 63 ? 34.767 10.570 16.124 1.00 50.60 64 THR B N 1
ATOM 2541 C CA . THR B 2 63 ? 33.475 9.925 16.092 1.00 49.52 64 THR B CA 1
ATOM 2542 C C . THR B 2 63 ? 32.577 10.660 17.078 1.00 45.91 64 THR B C 1
ATOM 2543 O O . THR B 2 63 ? 33.034 11.097 18.116 1.00 45.91 64 THR B O 1
ATOM 2554 N N . ASP B 2 64 ? 31.304 10.805 16.739 1.00 50.46 65 ASP B N 1
ATOM 2555 C CA . ASP B 2 64 ? 30.323 11.378 17.646 1.00 42.45 65 ASP B CA 1
ATOM 2556 C C . ASP B 2 64 ? 29.556 10.275 18.348 1.00 44.26 65 ASP B C 1
ATOM 2557 O O . ASP B 2 64 ? 29.186 9.272 17.732 1.00 50.10 65 ASP B O 1
ATOM 2566 N N . ILE B 2 65 ? 29.349 10.439 19.648 1.00 39.87 66 ILE B N 1
ATOM 2567 C CA . ILE B 2 65 ? 28.388 9.617 20.370 1.00 39.49 66 ILE B CA 1
ATOM 2568 C C . ILE B 2 65 ? 27.205 10.490 20.793 1.00 35.70 66 ILE B C 1
ATOM 2569 O O . ILE B 2 65 ? 27.364 11.531 21.419 1.00 36.34 66 ILE B O 1
ATOM 2585 N N . VAL B 2 66 ? 26.007 10.058 20.424 1.00 42.83 67 VAL B N 1
ATOM 2586 C CA . VAL B 2 66 ? 24.798 10.799 20.754 1.00 43.42 67 VAL B CA 1
ATOM 2587 C C . VAL B 2 66 ? 23.971 9.952 21.700 1.00 39.54 67 VAL B C 1
ATOM 2588 O O . VAL B 2 66 ? 23.606 8.823 21.397 1.00 42.14 67 VAL B O 1
ATOM 2601 N N . VAL B 2 67 ? 23.696 10.506 22.869 1.00 37.01 68 VAL B N 1
ATOM 2602 C CA . VAL B 2 67 ? 23.020 9.752 23.927 1.00 37.72 68 VAL B CA 1
ATOM 2603 C C . VAL B 2 67 ? 21.712 10.446 24.298 1.00 39.82 68 VAL B C 1
ATOM 2604 O O . VAL B 2 67 ? 21.684 11.666 24.523 1.00 35.24 68 VAL B O 1
ATOM 2617 N N . PRO B 2 68 ? 20.623 9.679 24.358 1.00 40.52 69 PRO B N 1
ATOM 2618 C CA . PRO B 2 68 ? 19.348 10.343 24.644 1.00 39.19 69 PRO B CA 1
ATOM 2619 C C . PRO B 2 68 ? 19.125 10.661 26.118 1.00 36.54 69 PRO B C 1
ATOM 2620 O O . PRO B 2 68 ? 19.526 9.915 26.969 1.00 34.40 69 PRO B O 1
ATOM 2631 N N . SER B 2 69 ? 18.492 11.791 26.363 1.00 43.08 70 SER B N 1
ATOM 2632 C CA . SER B 2 69 ? 17.745 12.049 27.576 1.00 47.95 70 SER B CA 1
ATOM 2633 C C . SER B 2 69 ? 16.502 11.135 27.613 1.00 60.09 70 SER B C 1
ATOM 2634 O O . SER B 2 69 ? 16.314 10.294 26.737 1.00 67.48 70 SER B O 1
ATOM 2642 N N . VAL B 2 70 ? 15.646 11.306 28.608 1.00 65.53 71 VAL B N 1
ATOM 2643 C CA . VAL B 2 70 ? 14.390 10.562 28.676 1.00 69.97 71 VAL B CA 1
ATOM 2644 C C . VAL B 2 70 ? 13.399 11.141 27.676 1.00 72.66 71 VAL B C 1
ATOM 2645 O O . VAL B 2 70 ? 12.784 12.173 27.944 1.00 78.51 71 VAL B O 1
ATOM 2658 N N . ASN B 2 71 ? 13.233 10.477 26.535 1.00 73.47 72 ASN B N 1
ATOM 2659 C CA . ASN B 2 71 ? 12.342 10.962 25.475 1.00 77.99 72 ASN B CA 1
ATOM 2660 C C . ASN B 2 71 ? 11.254 9.917 25.176 1.00 92.09 72 ASN B C 1
ATOM 2661 O O . ASN B 2 71 ? 11.431 8.738 25.476 1.00 100.30 72 ASN B O 1
ATOM 2672 N N . ASP B 2 72 ? 10.138 10.335 24.581 1.00 91.81 73 ASP B N 1
ATOM 2673 C CA . ASP B 2 72 ? 9.048 9.403 24.264 1.00 95.04 73 ASP B CA 1
ATOM 2674 C C . ASP B 2 72 ? 9.128 8.857 22.840 1.00 90.80 73 ASP B C 1
ATOM 2675 O O . ASP B 2 72 ? 9.359 9.602 21.893 1.00 87.80 73 ASP B O 1
ATOM 2684 N N . GLY B 2 79 ? 20.710 5.460 21.815 1.00 52.04 80 GLY B N 1
ATOM 2685 C CA . GLY B 2 79 ? 22.159 5.639 21.769 1.00 56.29 80 GLY B CA 1
ATOM 2686 C C . GLY B 2 79 ? 22.754 5.431 20.376 1.00 59.04 80 GLY B C 1
ATOM 2687 O O . GLY B 2 79 ? 22.587 4.375 19.780 1.00 68.81 80 GLY B O 1
ATOM 2690 N N . LEU B 2 80 ? 23.475 6.428 19.867 1.00 53.85 81 LEU B N 1
ATOM 2691 C CA . LEU B 2 80 ? 24.011 6.405 18.503 1.00 49.57 81 LEU B CA 1
ATOM 2692 C C . LEU B 2 80 ? 25.490 6.732 18.408 1.00 52.04 81 LEU B C 1
ATOM 2693 O O . LEU B 2 80 ? 25.996 7.627 19.082 1.00 50.64 81 LEU B O 1
ATOM 2709 N N . VAL B 2 81 ? 26.166 6.044 17.504 1.00 56.26 82 VAL B N 1
ATOM 2710 C CA . VAL B 2 81 ? 27.573 6.305 17.218 1.00 55.79 82 VAL B CA 1
ATOM 2711 C C . VAL B 2 81 ? 27.684 6.739 15.767 1.00 53.78 82 VAL B C 1
ATOM 2712 O O . VAL B 2 81 ? 27.442 5.934 14.871 1.00 59.02 82 VAL B O 1
ATOM 2725 N N . LEU B 2 82 ? 28.048 8.004 15.542 1.00 46.10 83 LEU B N 1
ATOM 2726 C CA . LEU B 2 82 ? 28.083 8.583 14.199 1.00 45.41 83 LEU B CA 1
ATOM 2727 C C . LEU B 2 82 ? 29.502 8.869 13.762 1.00 57.56 83 LEU B C 1
ATOM 2728 O O . LEU B 2 82 ? 30.222 9.636 14.409 1.00 53.85 83 LEU B O 1
ATOM 2744 N N . CYS B 2 83 ? 29.883 8.241 12.647 1.00 67.99 84 CYS B N 1
ATOM 2745 C CA A CYS B 2 83 ? 31.226 8.332 12.074 0.69 65.73 84 CYS B CA 1
ATOM 2746 C CA B CYS B 2 83 ? 31.228 8.388 12.115 0.31 66.11 84 CYS B CA 1
ATOM 2747 C C . CYS B 2 83 ? 31.247 9.265 10.867 1.00 69.57 84 CYS B C 1
ATOM 2748 O O . CYS B 2 83 ? 32.313 9.659 10.399 1.00 81.82 84 CYS B O 1
ATOM 2761 N N . LYS B 2 84 ? 30.067 9.585 10.341 1.00 61.82 85 LYS B N 1
ATOM 2762 C CA . LYS B 2 84 ? 29.946 10.302 9.073 1.00 61.07 85 LYS B CA 1
ATOM 2763 C C . LYS B 2 84 ? 30.049 11.846 9.129 1.00 59.35 85 LYS B C 1
ATOM 2764 O O . LYS B 2 84 ? 30.572 12.427 10.083 1.00 57.01 85 LYS B O 1
ATOM 2783 N N . ARG B 2 85 ? 29.575 12.519 8.086 1.00 55.38 86 ARG B N 1
ATOM 2784 C CA . ARG B 2 85 ? 29.693 13.974 8.035 1.00 56.34 86 ARG B CA 1
ATOM 2785 C C . ARG B 2 85 ? 28.655 14.752 8.870 1.00 51.99 86 ARG B C 1
ATOM 2786 O O . ARG B 2 85 ? 27.565 14.281 9.126 1.00 53.14 86 ARG B O 1
ATOM 2807 N N . ARG B 2 86 ? 29.011 15.955 9.299 1.00 47.31 87 ARG B N 1
ATOM 2808 C CA . ARG B 2 86 ? 28.010 16.853 9.847 1.00 45.26 87 ARG B CA 1
ATOM 2809 C C . ARG B 2 86 ? 27.873 18.068 8.960 1.00 46.47 87 ARG B C 1
ATOM 2810 O O . ARG B 2 86 ? 28.763 18.389 8.165 1.00 48.46 87 ARG B O 1
ATOM 2831 N N . LEU B 2 87 ? 26.734 18.731 9.107 1.00 43.88 88 LEU B N 1
ATOM 2832 C CA . LEU B 2 87 ? 26.430 19.908 8.340 1.00 43.69 88 LEU B CA 1
ATOM 2833 C C . LEU B 2 87 ? 26.706 21.152 9.151 1.00 44.17 88 LEU B C 1
ATOM 2834 O O . LEU B 2 87 ? 26.182 21.314 10.239 1.00 41.18 88 LEU B O 1
ATOM 2850 N N . MET B 2 88 ? 27.505 22.036 8.571 1.00 45.68 89 MET B N 1
ATOM 2851 C CA . MET B 2 88 ? 27.902 23.296 9.177 1.00 43.84 89 MET B CA 1
ATOM 2852 C C . MET B 2 88 ? 27.106 24.426 8.557 1.00 46.77 89 MET B C 1
ATOM 2853 O O . MET B 2 88 ? 27.226 24.668 7.366 1.00 52.49 89 MET B O 1
ATOM 2867 N N . LEU B 2 89 ? 26.335 25.146 9.370 1.00 45.45 90 LEU B N 1
ATOM 2868 C CA . LEU B 2 89 ? 25.339 26.088 8.865 1.00 38.06 90 LEU B CA 1
ATOM 2869 C C . LEU B 2 89 ? 25.632 27.513 9.216 1.00 38.07 90 LEU B C 1
ATOM 2870 O O . LEU B 2 89 ? 25.829 27.858 10.385 1.00 44.25 90 LEU B O 1
ATOM 2886 N N . GLU B 2 90 ? 25.658 28.357 8.192 1.00 38.71 91 GLU B N 1
ATOM 2887 C CA . GLU B 2 90 ? 25.835 29.786 8.400 1.00 40.69 91 GLU B CA 1
ATOM 2888 C C . GLU B 2 90 ? 24.562 30.507 8.023 1.00 40.59 91 GLU B C 1
ATOM 2889 O O . GLU B 2 90 ? 23.893 30.129 7.076 1.00 44.82 91 GLU B O 1
ATOM 2901 N N . GLN B 2 91 ? 24.200 31.522 8.791 1.00 38.91 92 GLN B N 1
ATOM 2902 C CA . GLN B 2 91 ? 22.969 32.222 8.523 1.00 44.43 92 GLN B CA 1
ATOM 2903 C C . GLN B 2 91 ? 23.107 33.052 7.250 1.00 46.87 92 GLN B C 1
ATOM 2904 O O . GLN B 2 91 ? 24.142 33.670 7.029 1.00 51.37 92 GLN B O 1
ATOM 2918 N N . ILE B 2 92 ? 22.068 33.075 6.421 1.00 49.72 93 ILE B N 1
ATOM 2919 C CA . ILE B 2 92 ? 22.112 33.883 5.191 1.00 46.44 93 ILE B CA 1
ATOM 2920 C C . ILE B 2 92 ? 20.956 34.845 5.085 1.00 46.49 93 ILE B C 1
ATOM 2921 O O . ILE B 2 92 ? 19.903 34.658 5.698 1.00 46.92 93 ILE B O 1
ATOM 2937 N N . ARG B 2 93 ? 21.193 35.904 4.327 1.00 53.65 94 ARG B N 1
ATOM 2938 C CA . ARG B 2 93 ? 20.140 36.819 3.885 1.00 57.35 94 ARG B CA 1
ATOM 2939 C C . ARG B 2 93 ? 19.768 36.508 2.435 1.00 53.27 94 ARG B C 1
ATOM 2940 O O . ARG B 2 93 ? 20.635 36.211 1.608 1.00 46.03 94 ARG B O 1
ATOM 2961 N N . LEU B 2 94 ? 18.478 36.563 2.133 1.00 54.21 95 LEU B N 1
ATOM 2962 C CA . LEU B 2 94 ? 18.016 36.343 0.769 1.00 52.24 95 LEU B CA 1
ATOM 2963 C C . LEU B 2 94 ? 17.943 37.684 0.048 1.00 54.82 95 LEU B C 1
ATOM 2964 O O . LEU B 2 94 ? 16.948 38.388 0.140 1.00 57.19 95 LEU B O 1
ATOM 2980 N N . VAL B 2 95 ? 19.004 38.035 -0.661 1.00 47.92 96 VAL B N 1
ATOM 2981 C CA . VAL B 2 95 ? 19.148 39.375 -1.216 1.00 51.92 96 VAL B CA 1
ATOM 2982 C C . VAL B 2 95 ? 18.816 39.385 -2.722 1.00 51.25 96 VAL B C 1
ATOM 2983 O O . VAL B 2 95 ? 19.467 38.688 -3.497 1.00 45.41 96 VAL B O 1
ATOM 2996 N N . PRO B 2 96 ? 17.801 40.167 -3.133 1.00 44.88 97 PRO B N 1
ATOM 2997 C CA . PRO B 2 96 ? 17.444 40.215 -4.565 1.00 42.89 97 PRO B CA 1
ATOM 2998 C C . PRO B 2 96 ? 18.629 40.627 -5.386 1.00 45.19 97 PRO B C 1
ATOM 2999 O O . PRO B 2 96 ? 19.296 41.566 -5.004 1.00 54.88 97 PRO B O 1
ATOM 3010 N N . LYS B 2 97 ? 18.926 39.896 -6.451 1.00 44.21 98 LYS B N 1
ATOM 3011 C CA . LYS B 2 97 ? 20.015 40.255 -7.360 1.00 46.70 98 LYS B CA 1
ATOM 3012 C C . LYS B 2 97 ? 19.739 41.606 -8.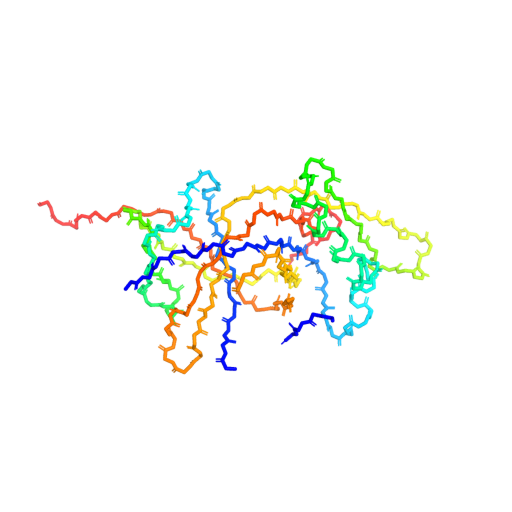028 1.00 56.99 98 LYS B C 1
ATOM 3013 O O . LYS B 2 97 ? 20.667 42.349 -8.310 1.00 61.97 98 LYS B O 1
ATOM 3032 N N . ASN B 2 98 ? 18.460 41.909 -8.273 1.00 66.36 99 ASN B N 1
ATOM 3033 C CA . ASN B 2 98 ? 18.040 43.185 -8.868 1.00 71.60 99 ASN B CA 1
ATOM 3034 C C . ASN B 2 98 ? 16.992 43.906 -8.008 1.00 85.62 99 ASN B C 1
ATOM 3035 O O . ASN B 2 98 ? 15.969 43.306 -7.634 1.00 82.52 99 ASN B O 1
ATOM 3046 N N . PRO B 2 99 ? 17.214 45.211 -7.737 1.00 100.49 100 PRO B N 1
ATOM 3047 C CA . PRO B 2 99 ? 16.268 45.985 -6.919 1.00 102.37 100 PRO B CA 1
ATOM 3048 C C . PRO B 2 99 ? 14.835 45.946 -7.465 1.00 101.73 100 PRO B C 1
ATOM 3049 O O . PRO B 2 99 ? 13.887 45.850 -6.682 1.00 98.44 100 PRO B O 1
#

GO terms:
  GO:0000992 RNA polymerase III cis-regulatory region sequence-specific DNA binding (F, IDA)
  GO:0000995 RNA polymerase III general transcription initiation factor activity (F, IDA)
  GO:0000127 transcription factor TFIIIC complex (C, IDA)
  GO:0043035 chromatin insulator sequence binding (F, IDA)
  GO:0006384 transcription initiation at RNA polymerase III promoter (P, IDA)
  GO:0000127 transcription factor TFIIIC complex (C, EXP)
  GO:0005737 cytoplasm (C, HDA)
  GO:0005829 cytosol (C, HDA)

Solvent-accessible surface area: 11590 Å² total; per-residue (Å²): 121,61,123,4,26,117,28,41,36,0,0,1,12,2,16,12,119,24,146,93,105,118,52,6,12,108,18,4,45,14,36,154,29,0,80,136,7,5,99,44,5,61,139,81,70,107,51,15,106,6,80,1,47,56,138,95,204,42,180,165,46,142,69,22,87,14,173,45,101,62,51,10,1,1,3,0,21,7,83,138,151,76,60,44,36,108,44,0,2,38,2,96,22,0,0,37,0,29,108,45,99,94,42,117,168,157,120,10,123,100,169,73,49,28,13,4,0,32,7,143,66,54,98,34,84,1,94,44,74,43,68,1,38,38,130,15,21,102,89,94,71,0,52,0,114,0,31,64,48,45,0,84,0,56,43,84,88,17,94,8,3,10,0,0,8,55,28,151,51,184,35,32,10,34,86,128,129,10,0,65,3,67,90,46,218,114,116,101,202,119,184

InterPro domains:
  IPR019136 Transcription factor IIIC subunit 5, HTH domain [PF09734] (147-294)
  IPR040454 Transcription factor IIIC subunit Tfc1/Sfc1 [PTHR13230] (5-451)
  IPR041499 Transcription factor IIIC subunit Tfc1/Sfc1, triple barrel domain [PF17682] (13-108)
  IPR042536 TFIIIC, subcomplex tauA subunit Sfc1, triple barrel domain superfamily [G3DSA:3.30.200.160] (1-110)

CATH classification: 3.30.200.160

Organism: Schizosaccharomyces pombe (strain 972 / ATCC 24843) (NCBI:txid284812)

B-factor: mean 61.13, std 21.56, range [29.42, 154.8]

Radius of gyration: 17.46 Å; Cα contacts (8 Å, |Δi|>4): 426; chains: 2; bounding box: 45×48×46 Å

Sequence (191 aa):
SLKISDNEYALIEHPGFANNKDAFFQTLGGVQSIQKACQTSFQNPAAALLELNLRPKDKYHHPVQARVQSRNDLLVTIKKMDNSVQNVSRIRQVFLFRDMADFQYSSLETDVENIVFQFQNSSLDFQSSDDFSILGIDQPHPIVRIGGMFFRGTWHQPIGTDIVVPSVNDGLVLCCKRRLMLEQIRLVPKNP

Foldseek 3Di:
DDDADPDEAAAEDDLDDCPPVQLVQCQFPHPVSVVVLGVCCVVPVVPRKTWGHNDVVDVVTDIDIFDKDADFDKDWDADPPPRHTPHIYTHGMYGDDPPDPPRDDD/DADQVDDDAAEAEPDPPDDADPPWDWDWDCPPDQWIWIDTRNWIKTWHKDFDPDWDWDDDDDDCTYIGRGIHIYIYTDDDDDPPD